Protein AF-A0A933RUH5-F1 (afdb_monomer_lite)

Foldseek 3Di:
DDDDDDDDDDDDDDDDDDDDDPDDDPPVPPPVQDWDQDPPRQTAGEDPEEAEFEEELPDPAQPFLRRDPVRHGNAPQSSQCCQQRRYACLQHAYEYEYEFADPVAAGEHEADEEQAFRHHPVGGHEYEYEYDAQQDARAEQEDAQEESYEWNPPDDHTYEYEYGHEEYEYQNAEHHEYEAAPHEYEYESHEDAEEHQYEPYEFEHNYEYEYAAEYEYAAEYNYENYEWEHQYEYEYALGYEYEYDHDDDHAHAEHYEFENLYEYAAQNYHYHPLVPHEHEQYEWEHQGEYENVDDQPPGRYDDGYDYDNNYDYD

Organism: Rhodopseudomonas palustris (NCBI:txid1076)

Structure (mmCIF, N/CA/C/O backbone):
data_AF-A0A933RUH5-F1
#
_entry.id   AF-A0A933RUH5-F1
#
loop_
_atom_site.group_PDB
_atom_site.id
_atom_site.type_symbol
_atom_site.label_atom_id
_atom_site.label_alt_id
_atom_site.label_comp_id
_atom_site.label_asym_id
_atom_site.label_entity_id
_atom_site.label_seq_id
_atom_site.pdbx_PDB_ins_code
_atom_site.Cartn_x
_atom_site.Cartn_y
_atom_site.Cartn_z
_atom_site.occupancy
_atom_site.B_iso_or_equiv
_atom_site.auth_seq_id
_atom_site.auth_comp_id
_atom_site.auth_asym_id
_atom_site.auth_atom_id
_atom_site.pdbx_PDB_model_num
ATOM 1 N N . MET A 1 1 ? 41.888 -47.416 22.263 1.00 53.50 1 MET A N 1
ATOM 2 C CA . MET A 1 1 ? 42.889 -47.073 21.233 1.00 53.50 1 MET A CA 1
ATOM 3 C C . MET A 1 1 ? 42.813 -48.124 20.140 1.00 53.50 1 MET A C 1
ATOM 5 O O . MET A 1 1 ? 43.286 -49.230 20.346 1.00 53.50 1 MET A O 1
ATOM 9 N N . SER A 1 2 ? 42.145 -47.809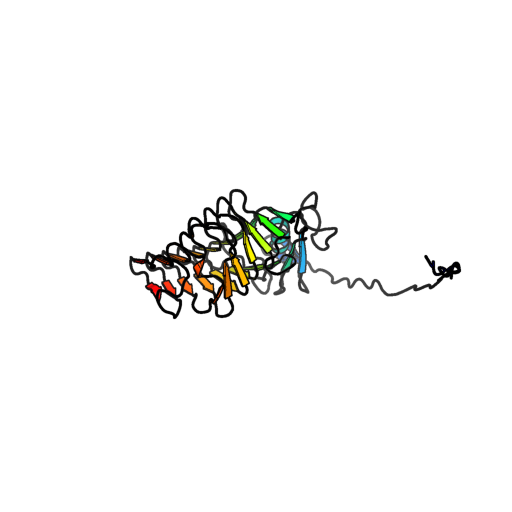 19.033 1.00 50.16 2 SER A N 1
ATOM 10 C CA . SER A 1 2 ? 42.163 -48.613 17.805 1.00 50.16 2 SER A CA 1
ATOM 11 C C . SER A 1 2 ? 41.746 -47.693 16.658 1.00 50.16 2 SER A C 1
ATOM 13 O O . SER A 1 2 ? 40.558 -47.469 16.427 1.00 50.16 2 SER A O 1
ATOM 15 N N . GLU A 1 3 ? 42.737 -47.071 16.025 1.00 43.91 3 GLU A N 1
ATOM 16 C CA . GLU A 1 3 ? 42.550 -46.243 14.835 1.00 43.91 3 GLU A CA 1
ATOM 17 C C . GLU A 1 3 ? 42.240 -47.143 13.635 1.00 43.91 3 GLU A C 1
ATOM 19 O O . GLU A 1 3 ? 42.980 -48.081 13.335 1.00 43.91 3 GLU A O 1
ATOM 24 N N . LEU A 1 4 ? 41.123 -46.868 12.963 1.00 55.56 4 LEU A N 1
ATOM 25 C CA . LEU A 1 4 ? 40.767 -47.486 11.690 1.00 55.56 4 LEU A CA 1
ATOM 26 C C . LEU A 1 4 ? 41.412 -46.694 10.535 1.00 55.56 4 LEU A C 1
ATOM 28 O O . LEU A 1 4 ? 41.408 -45.462 10.572 1.00 55.56 4 LEU A O 1
ATOM 32 N N . PRO A 1 5 ? 41.950 -47.364 9.500 1.00 62.91 5 PRO A N 1
ATOM 33 C CA . PRO A 1 5 ? 42.674 -46.704 8.420 1.00 62.91 5 PRO A CA 1
ATOM 34 C C . PRO A 1 5 ? 41.739 -46.058 7.384 1.00 62.91 5 PRO A C 1
ATOM 36 O O . PRO A 1 5 ? 40.822 -46.689 6.860 1.00 62.91 5 PRO A O 1
ATOM 39 N N . TYR A 1 6 ? 42.033 -44.800 7.044 1.00 50.47 6 TYR A N 1
ATOM 40 C CA . TYR A 1 6 ? 41.425 -44.057 5.936 1.00 50.47 6 TYR A CA 1
ATOM 41 C C . TYR A 1 6 ? 41.836 -44.639 4.565 1.00 50.47 6 TYR A C 1
ATOM 43 O O . TYR A 1 6 ? 43.034 -44.812 4.312 1.00 50.47 6 TYR A O 1
ATOM 51 N N . PRO A 1 7 ? 40.895 -44.869 3.630 1.00 61.06 7 PRO A N 1
ATOM 52 C CA . PRO A 1 7 ? 41.225 -45.221 2.254 1.00 61.06 7 PRO A CA 1
ATOM 53 C C . PRO A 1 7 ? 41.682 -43.989 1.453 1.00 61.06 7 PRO A C 1
ATOM 55 O O . PRO A 1 7 ? 41.027 -42.947 1.423 1.00 61.06 7 PRO A O 1
ATOM 58 N N . ARG A 1 8 ? 42.831 -44.124 0.777 1.00 54.38 8 ARG A N 1
ATOM 59 C CA . ARG A 1 8 ? 43.394 -43.125 -0.143 1.00 54.38 8 ARG A CA 1
ATOM 60 C C . ARG A 1 8 ? 42.573 -43.091 -1.434 1.00 54.38 8 ARG A C 1
ATOM 62 O O . ARG A 1 8 ? 42.562 -44.067 -2.181 1.00 54.38 8 ARG A O 1
ATOM 69 N N . HIS A 1 9 ? 41.932 -41.962 -1.721 1.00 54.38 9 HIS A N 1
ATOM 70 C CA . HIS A 1 9 ? 41.301 -41.715 -3.015 1.00 54.38 9 HIS A CA 1
ATOM 71 C C . HIS A 1 9 ? 42.351 -41.383 -4.086 1.00 54.38 9 HIS A C 1
ATOM 73 O O . HIS A 1 9 ? 43.226 -40.541 -3.889 1.00 54.38 9 HIS A O 1
ATOM 79 N N . ALA A 1 10 ? 42.251 -42.074 -5.221 1.00 59.22 10 ALA A N 1
ATOM 80 C CA . ALA A 1 10 ? 43.069 -41.879 -6.412 1.00 59.22 10 ALA A CA 1
ATOM 81 C C . ALA A 1 10 ? 42.719 -40.565 -7.152 1.00 59.22 10 ALA A C 1
ATOM 83 O O . ALA A 1 10 ? 41.569 -40.120 -7.099 1.00 59.22 10 ALA A O 1
ATOM 84 N N . PRO A 1 11 ? 43.672 -39.953 -7.881 1.00 55.41 11 PRO A N 1
ATOM 85 C CA . PRO A 1 11 ? 43.432 -38.731 -8.642 1.00 55.41 11 PRO A CA 1
ATOM 86 C C . PRO A 1 11 ? 42.591 -39.012 -9.895 1.00 55.41 11 PRO A C 1
ATOM 88 O O . PRO A 1 11 ? 42.977 -39.793 -10.765 1.00 55.41 11 PRO A O 1
ATOM 91 N N . LEU A 1 12 ? 41.437 -38.346 -10.002 1.00 53.31 12 LEU A N 1
ATOM 92 C CA . LEU A 1 12 ? 40.582 -38.403 -11.186 1.00 53.31 12 LEU A CA 1
ATOM 93 C C . LEU A 1 12 ? 41.272 -37.718 -12.373 1.00 53.31 12 LEU A C 1
ATOM 95 O O . LEU A 1 12 ? 41.605 -36.532 -12.351 1.00 53.31 12 LEU A O 1
ATOM 99 N N . SER A 1 13 ? 41.478 -38.505 -13.426 1.00 55.84 13 SER A N 1
ATOM 100 C CA . SER A 1 13 ? 42.043 -38.105 -14.709 1.00 55.84 13 SER A CA 1
ATOM 101 C C . SER A 1 13 ? 41.196 -37.031 -15.397 1.00 55.84 13 SER A C 1
ATOM 103 O O . SER A 1 13 ? 39.982 -37.191 -15.551 1.00 55.84 13 SER A O 1
ATOM 105 N N . ARG A 1 14 ? 41.855 -35.979 -15.893 1.00 49.59 14 ARG A N 1
ATOM 106 C CA . ARG A 1 14 ? 41.278 -34.938 -16.756 1.00 49.59 14 ARG A CA 1
ATOM 107 C C . ARG A 1 14 ? 40.656 -35.556 -18.014 1.00 49.59 14 ARG A C 1
ATOM 109 O O . ARG A 1 14 ? 41.366 -35.870 -18.967 1.00 49.59 14 ARG A O 1
ATOM 116 N N . ARG A 1 15 ? 39.325 -35.676 -18.053 1.00 49.03 15 ARG A N 1
ATOM 117 C CA . ARG A 1 15 ? 38.580 -35.876 -19.303 1.00 49.03 15 ARG A CA 1
ATOM 118 C C . ARG A 1 15 ? 38.276 -34.522 -19.931 1.00 49.03 15 ARG A C 1
ATOM 120 O O . ARG A 1 15 ? 37.500 -33.724 -19.419 1.00 49.03 15 ARG A O 1
ATOM 127 N N . ARG A 1 16 ? 38.935 -34.301 -21.062 1.00 48.75 16 ARG A N 1
ATOM 128 C CA . ARG A 1 16 ? 38.727 -33.227 -22.028 1.00 48.75 16 ARG A CA 1
ATOM 129 C C . ARG A 1 16 ? 37.310 -33.362 -22.603 1.00 48.75 16 ARG A C 1
ATOM 131 O O . ARG A 1 16 ? 37.080 -34.229 -23.440 1.00 48.75 16 ARG A O 1
ATOM 138 N N . LEU A 1 17 ? 36.366 -32.547 -22.133 1.00 42.19 17 LEU A N 1
ATOM 139 C CA . LEU A 1 17 ? 35.045 -32.419 -22.750 1.00 42.19 17 LEU A CA 1
ATOM 140 C C . LEU A 1 17 ? 35.135 -31.326 -23.822 1.00 42.19 17 LEU A C 1
ATOM 142 O O . LEU A 1 17 ? 35.029 -30.138 -23.539 1.00 42.19 17 LEU A O 1
ATOM 146 N N . LEU A 1 18 ? 35.419 -31.746 -25.053 1.00 45.94 18 LEU A N 1
ATOM 147 C CA . LEU A 1 18 ? 35.210 -30.940 -26.247 1.00 45.94 18 LEU A CA 1
ATOM 148 C C . LEU A 1 18 ? 33.806 -31.296 -26.749 1.00 45.94 18 LEU A C 1
ATOM 150 O O . LEU A 1 18 ? 33.625 -32.351 -27.348 1.00 45.94 18 LEU A O 1
ATOM 154 N N . HIS A 1 19 ? 32.813 -30.460 -26.455 1.00 43.88 19 HIS A N 1
ATOM 155 C CA . HIS A 1 19 ? 31.522 -30.513 -27.137 1.00 43.88 19 HIS A CA 1
ATOM 156 C C . HIS A 1 19 ? 31.277 -29.152 -27.778 1.00 43.88 19 HIS A C 1
ATOM 158 O O . HIS A 1 19 ? 31.000 -28.161 -27.105 1.00 43.88 19 HIS A O 1
ATOM 164 N N . MET A 1 20 ? 31.444 -29.127 -29.099 1.00 46.00 20 MET A N 1
ATOM 165 C CA . MET A 1 20 ? 30.862 -28.110 -29.954 1.00 46.00 20 MET A CA 1
ATOM 166 C C . MET A 1 20 ? 29.339 -28.214 -29.850 1.00 46.00 20 MET A C 1
ATOM 168 O O . MET A 1 20 ? 28.769 -29.252 -30.176 1.00 46.00 20 MET A O 1
ATOM 172 N N . ALA A 1 21 ? 28.695 -27.129 -29.437 1.00 39.88 21 ALA A N 1
ATOM 173 C CA . ALA A 1 21 ? 27.311 -26.837 -29.778 1.00 39.88 21 ALA A CA 1
ATOM 174 C C . ALA A 1 21 ? 27.300 -25.454 -30.436 1.00 39.88 21 ALA A C 1
ATOM 176 O O . ALA A 1 21 ? 27.081 -24.421 -29.810 1.00 39.88 21 ALA A O 1
ATOM 177 N N . THR A 1 22 ? 27.646 -25.445 -31.717 1.00 48.75 22 THR A N 1
ATOM 178 C CA . THR A 1 22 ? 27.352 -24.353 -32.639 1.00 48.75 22 THR A CA 1
ATOM 179 C C . THR A 1 22 ? 25.869 -24.399 -32.989 1.00 48.75 22 THR A C 1
ATOM 181 O O . THR A 1 22 ? 25.396 -25.421 -33.479 1.00 48.75 22 THR A O 1
ATOM 184 N N . GLY A 1 23 ? 25.172 -23.278 -32.812 1.00 49.25 23 GLY A N 1
ATOM 185 C CA . GLY A 1 23 ? 23.932 -22.995 -33.533 1.00 49.25 23 GLY A CA 1
ATOM 186 C C . GLY A 1 23 ? 22.648 -23.420 -32.827 1.00 49.25 23 GLY A C 1
ATOM 187 O O . GLY A 1 23 ? 22.012 -24.391 -33.216 1.00 49.25 23 GLY A O 1
ATOM 188 N N . ALA A 1 24 ? 22.208 -22.609 -31.867 1.00 40.44 24 ALA A N 1
ATOM 189 C CA . ALA A 1 24 ? 20.790 -22.473 -31.553 1.00 40.44 24 ALA A CA 1
ATOM 190 C C . ALA A 1 24 ? 20.456 -20.978 -31.502 1.00 40.44 24 ALA A C 1
ATOM 192 O O . ALA A 1 24 ? 20.692 -20.293 -30.513 1.00 40.44 24 ALA A O 1
ATOM 193 N N . SER A 1 25 ? 20.011 -20.490 -32.659 1.00 44.81 25 SER A N 1
ATOM 194 C CA . SER A 1 25 ? 19.173 -19.320 -32.912 1.00 44.81 25 SER A CA 1
ATOM 195 C C . SER A 1 25 ? 19.033 -18.290 -31.788 1.00 44.81 25 SER A C 1
ATOM 197 O O . SER A 1 25 ? 18.056 -18.294 -31.043 1.00 44.81 25 SER A O 1
ATOM 199 N N . ALA A 1 26 ? 19.890 -17.268 -31.825 1.00 43.59 26 ALA A N 1
ATOM 200 C CA . ALA A 1 26 ? 19.465 -15.907 -31.512 1.00 43.59 26 ALA A CA 1
ATOM 201 C C . ALA A 1 26 ? 18.544 -15.407 -32.644 1.00 43.59 26 ALA A C 1
ATOM 203 O O . ALA A 1 26 ? 18.864 -14.472 -33.372 1.00 43.59 26 ALA A O 1
ATOM 204 N N . ALA A 1 27 ? 17.395 -16.062 -32.820 1.00 41.50 27 ALA A N 1
ATOM 205 C CA . ALA A 1 27 ? 16.249 -15.430 -33.448 1.00 41.50 27 ALA A CA 1
ATOM 206 C C . ALA A 1 27 ? 15.679 -14.495 -32.383 1.00 41.50 27 ALA A C 1
ATOM 208 O O . ALA A 1 27 ? 14.711 -14.810 -31.694 1.00 41.50 27 ALA A O 1
ATOM 209 N N . LEU A 1 28 ? 16.365 -13.365 -32.196 1.00 41.66 28 LEU A N 1
ATOM 210 C CA . LEU A 1 28 ? 15.771 -12.196 -31.589 1.00 41.66 28 LEU A CA 1
ATOM 211 C C . LEU A 1 28 ? 14.602 -11.859 -32.516 1.00 41.66 28 LEU A C 1
ATOM 213 O O . LEU A 1 28 ? 14.797 -11.323 -33.606 1.00 41.66 28 LEU A O 1
ATOM 217 N N . LEU A 1 29 ? 13.412 -12.317 -32.128 1.00 44.16 29 LEU A N 1
ATOM 218 C CA . LEU A 1 29 ? 12.141 -11.815 -32.611 1.00 44.16 29 LEU A CA 1
ATOM 219 C C . LEU A 1 29 ? 12.239 -10.299 -32.500 1.00 44.16 29 LEU A C 1
ATOM 221 O O . LEU A 1 29 ? 12.049 -9.726 -31.431 1.00 44.16 29 LEU A O 1
ATOM 225 N N . GLY A 1 30 ? 12.608 -9.663 -33.607 1.00 41.47 30 GLY A N 1
ATOM 226 C CA . GLY A 1 30 ? 12.347 -8.262 -33.823 1.00 41.47 30 GLY A CA 1
ATOM 227 C C . GLY A 1 30 ? 10.839 -8.132 -33.886 1.00 41.47 30 GLY A C 1
ATOM 228 O O . GLY A 1 30 ? 10.275 -8.085 -34.978 1.00 41.47 30 GLY A O 1
ATOM 229 N N . SER A 1 31 ? 10.179 -8.104 -32.724 1.00 47.84 31 SER A N 1
ATOM 230 C CA . SER A 1 31 ? 8.942 -7.358 -32.652 1.00 47.84 31 SER A CA 1
ATOM 231 C C . SER A 1 31 ? 9.361 -5.940 -33.010 1.00 47.84 31 SER A C 1
ATOM 233 O O . SER A 1 31 ? 10.183 -5.297 -32.351 1.00 47.84 31 SER A O 1
ATOM 235 N N . GLN A 1 32 ? 8.943 -5.507 -34.195 1.00 44.84 32 GLN A N 1
ATOM 236 C CA . GLN A 1 32 ? 9.029 -4.108 -34.538 1.00 44.84 32 GLN A CA 1
ATOM 237 C C . GLN A 1 32 ? 8.137 -3.410 -33.527 1.00 44.84 32 GLN A C 1
ATOM 239 O O . GLN A 1 32 ? 6.918 -3.392 -33.676 1.00 44.84 32 GLN A O 1
ATOM 244 N N . LEU A 1 33 ? 8.763 -2.910 -32.464 1.00 57.09 33 LEU A N 1
ATOM 245 C CA . LEU A 1 33 ? 8.154 -2.021 -31.498 1.00 57.09 33 LEU A CA 1
ATOM 246 C C . LEU A 1 33 ? 7.674 -0.812 -32.291 1.00 57.09 33 LEU A C 1
ATOM 248 O O . LEU A 1 33 ? 8.429 0.110 -32.612 1.00 57.09 33 LEU A O 1
ATOM 252 N N . SER A 1 34 ? 6.420 -0.887 -32.714 1.00 67.88 34 SER A N 1
ATOM 253 C CA . SER A 1 34 ? 5.775 0.167 -33.462 1.00 67.88 34 SER A CA 1
ATOM 254 C C . SER A 1 34 ? 5.527 1.307 -32.487 1.00 67.88 34 SER A C 1
ATOM 256 O O . SER A 1 34 ? 5.163 1.124 -31.322 1.00 67.88 34 SER A O 1
ATOM 258 N N . ARG A 1 35 ? 5.843 2.514 -32.941 1.00 72.19 35 ARG A N 1
ATOM 259 C CA . ARG A 1 35 ? 5.651 3.727 -32.159 1.00 72.19 35 ARG A CA 1
ATOM 260 C C . ARG A 1 35 ? 4.252 4.244 -32.438 1.00 72.19 35 ARG A C 1
ATOM 262 O O . ARG A 1 35 ? 3.902 4.467 -33.594 1.00 72.19 35 ARG A O 1
ATOM 269 N N . SER A 1 36 ? 3.474 4.450 -31.385 1.00 69.94 36 SER A N 1
ATOM 270 C CA . SER A 1 36 ? 2.193 5.146 -31.470 1.00 69.94 36 SER A CA 1
ATOM 271 C C . SER A 1 36 ? 2.421 6.621 -31.164 1.00 69.94 36 SER A C 1
ATOM 273 O O . SER A 1 36 ? 3.036 6.969 -30.150 1.00 69.94 36 SER A O 1
ATOM 275 N N . ALA A 1 37 ? 1.966 7.492 -32.064 1.00 64.56 37 ALA A N 1
ATOM 276 C CA . ALA A 1 37 ? 1.923 8.924 -31.813 1.00 64.56 37 ALA A CA 1
ATOM 277 C C . ALA A 1 37 ? 0.658 9.233 -31.005 1.00 64.56 37 ALA A C 1
ATOM 279 O O . ALA A 1 37 ? -0.455 9.055 -31.499 1.00 64.56 37 ALA A O 1
ATOM 280 N N . LEU A 1 38 ? 0.819 9.688 -29.763 1.00 61.12 38 LEU A N 1
ATOM 281 C CA . LEU A 1 38 ? -0.309 10.148 -28.956 1.00 61.12 38 LEU A CA 1
ATOM 282 C C . LEU A 1 38 ? -0.664 11.603 -29.280 1.00 61.12 38 LEU A C 1
ATOM 284 O O . LEU A 1 38 ? 0.178 12.384 -29.739 1.00 61.12 38 LEU A O 1
ATOM 288 N N . ALA A 1 39 ? -1.912 11.981 -28.987 1.00 53.31 39 ALA A N 1
ATOM 289 C CA . ALA A 1 39 ? -2.348 13.373 -28.980 1.00 53.31 39 ALA A CA 1
ATOM 290 C C . ALA A 1 39 ? -1.444 14.171 -28.019 1.00 53.31 39 ALA A C 1
ATOM 292 O O . ALA A 1 39 ? -1.500 13.984 -26.807 1.00 53.31 39 ALA A O 1
ATOM 293 N N . GLY A 1 40 ? -0.546 14.990 -28.575 1.00 61.12 40 GLY A N 1
ATOM 294 C CA . GLY A 1 40 ? 0.519 15.679 -27.834 1.00 61.12 40 GLY A CA 1
ATOM 295 C C . GLY A 1 40 ? 1.940 15.440 -28.365 1.00 61.12 40 GLY A C 1
ATOM 296 O O . GLY A 1 40 ? 2.879 16.039 -27.853 1.00 61.12 40 GLY A O 1
ATOM 297 N N . GLY A 1 41 ? 2.125 14.594 -29.385 1.00 62.03 41 GLY A N 1
ATOM 298 C CA . GLY A 1 41 ? 3.406 14.438 -30.094 1.00 62.03 41 GLY A CA 1
ATOM 299 C C . GLY A 1 41 ? 4.450 13.562 -29.390 1.00 62.03 41 GLY A C 1
ATOM 300 O O . GLY A 1 41 ? 5.493 13.270 -29.972 1.00 62.03 41 GLY A O 1
ATOM 301 N N . ALA A 1 42 ? 4.174 13.086 -28.172 1.00 74.81 42 ALA A N 1
ATOM 302 C CA . ALA A 1 42 ? 5.003 12.082 -27.515 1.00 74.81 42 ALA A CA 1
ATOM 303 C C . ALA A 1 42 ? 4.803 10.710 -28.183 1.00 74.81 42 ALA A C 1
ATOM 305 O O . ALA A 1 42 ? 3.689 10.189 -28.259 1.00 74.81 42 ALA A O 1
ATOM 306 N N . SER A 1 43 ? 5.899 10.126 -28.666 1.00 86.12 43 SER A N 1
ATOM 307 C CA . SER A 1 43 ? 5.930 8.765 -29.200 1.00 86.12 43 SER A CA 1
ATOM 308 C C . SER A 1 43 ? 6.072 7.771 -28.051 1.00 86.12 43 SER A C 1
ATOM 310 O O . SER A 1 43 ? 7.105 7.778 -27.381 1.00 86.12 43 SER A O 1
ATOM 312 N N . ARG A 1 44 ? 5.099 6.872 -27.877 1.00 91.38 44 ARG A N 1
ATOM 313 C CA . ARG A 1 44 ? 5.203 5.742 -26.939 1.00 91.38 44 ARG A CA 1
ATOM 314 C C . ARG A 1 44 ? 5.441 4.429 -27.667 1.00 91.38 44 ARG A C 1
ATOM 316 O O . ARG A 1 44 ? 5.043 4.259 -28.820 1.00 91.38 44 ARG A O 1
ATOM 323 N N . MET A 1 45 ? 6.106 3.512 -26.982 1.00 92.56 45 MET A N 1
ATOM 324 C CA . MET A 1 45 ? 6.312 2.147 -27.437 1.00 92.56 45 MET A CA 1
ATOM 325 C C . MET A 1 45 ? 5.029 1.343 -27.225 1.00 92.56 45 MET A C 1
ATOM 327 O O . MET A 1 45 ? 4.535 1.275 -26.100 1.00 92.56 45 MET A O 1
ATOM 331 N N . LEU A 1 46 ? 4.480 0.760 -28.291 1.00 93.19 46 LEU A N 1
ATOM 332 C CA . LEU A 1 46 ? 3.321 -0.121 -28.179 1.00 93.19 46 LEU A CA 1
ATOM 333 C C . LEU A 1 46 ? 3.734 -1.432 -27.508 1.00 93.19 46 LEU A C 1
ATOM 335 O O . LEU A 1 46 ? 4.658 -2.096 -27.980 1.00 93.19 46 LEU A O 1
ATOM 339 N N . LEU A 1 47 ? 3.055 -1.799 -26.420 1.00 93.00 47 LEU A N 1
ATOM 340 C CA . LEU A 1 47 ? 3.214 -3.126 -25.835 1.00 93.00 47 LEU A CA 1
ATOM 341 C C . LEU A 1 47 ? 2.454 -4.168 -26.656 1.00 93.00 47 LEU A C 1
ATOM 343 O O . LEU A 1 47 ? 1.279 -3.996 -26.968 1.00 93.00 47 LEU A O 1
ATOM 347 N N . ASP A 1 48 ? 3.132 -5.271 -26.953 1.00 92.38 48 ASP A N 1
ATOM 348 C CA . ASP A 1 48 ? 2.564 -6.485 -27.551 1.00 92.38 48 ASP A CA 1
ATOM 349 C C . ASP A 1 48 ? 2.414 -7.627 -26.525 1.00 92.38 48 ASP A C 1
ATOM 351 O O . ASP A 1 48 ? 1.906 -8.706 -26.837 1.00 92.38 48 ASP A O 1
ATOM 355 N N . SER A 1 49 ? 2.880 -7.394 -25.296 1.00 94.06 49 SER A N 1
ATOM 356 C CA . SER A 1 49 ? 2.973 -8.372 -24.218 1.00 94.06 49 SER A CA 1
ATOM 357 C C . SER A 1 49 ? 3.108 -7.683 -22.849 1.00 94.06 49 SER A C 1
ATOM 359 O O . SER A 1 49 ? 3.246 -6.461 -22.748 1.00 94.06 49 SER A O 1
ATOM 361 N N . ARG A 1 50 ? 3.031 -8.463 -21.758 1.00 95.25 50 ARG A N 1
ATOM 362 C CA . ARG A 1 50 ? 3.223 -7.944 -20.391 1.00 95.25 50 ARG A CA 1
ATOM 363 C C . ARG A 1 50 ? 4.649 -7.425 -20.218 1.00 95.25 50 ARG A C 1
ATOM 365 O O . ARG A 1 50 ? 5.604 -8.139 -20.511 1.00 95.25 50 ARG A O 1
ATOM 372 N N . LEU A 1 51 ? 4.783 -6.231 -19.651 1.00 97.12 51 LEU A N 1
ATOM 373 C CA . LEU A 1 51 ? 6.076 -5.608 -19.383 1.00 97.12 51 LEU A CA 1
ATOM 374 C C . LEU A 1 51 ? 6.509 -5.884 -17.942 1.00 97.12 51 LEU A C 1
ATOM 376 O O . LEU A 1 51 ? 5.735 -5.678 -17.009 1.00 97.12 51 LEU A O 1
ATOM 380 N N . THR A 1 52 ? 7.761 -6.294 -17.750 1.00 98.38 52 THR A N 1
ATOM 381 C CA . THR A 1 52 ? 8.403 -6.283 -16.430 1.00 98.38 52 THR A CA 1
ATOM 382 C C . THR A 1 52 ? 9.487 -5.217 -16.414 1.00 98.38 52 THR A C 1
ATOM 384 O O . THR A 1 52 ? 10.370 -5.225 -17.266 1.00 98.38 52 THR A O 1
ATOM 387 N N . LEU A 1 53 ? 9.410 -4.314 -15.441 1.00 98.62 53 LEU A N 1
ATOM 388 C CA . LEU A 1 53 ? 10.441 -3.341 -15.123 1.00 98.62 53 LEU A CA 1
ATOM 389 C C . LEU A 1 53 ? 11.119 -3.746 -13.816 1.00 98.62 53 LEU A C 1
ATOM 391 O O . LEU A 1 53 ? 10.454 -4.110 -12.848 1.00 98.62 53 LEU A O 1
ATOM 395 N N . PHE A 1 54 ? 12.438 -3.667 -13.781 1.00 98.75 54 PHE A N 1
ATOM 396 C CA . PHE A 1 54 ? 13.259 -3.993 -12.625 1.00 98.75 54 PHE A CA 1
ATOM 397 C C . PHE A 1 54 ? 13.728 -2.714 -11.940 1.00 98.75 54 PHE A C 1
ATOM 399 O O . PHE A 1 54 ? 14.128 -1.752 -12.604 1.00 98.75 54 PHE A O 1
ATOM 406 N N . VAL A 1 55 ? 13.684 -2.713 -10.610 1.00 98.81 55 VAL A N 1
ATOM 407 C CA . VAL A 1 55 ? 14.172 -1.616 -9.773 1.00 98.81 55 VAL A CA 1
ATOM 408 C C . VAL A 1 55 ? 15.140 -2.173 -8.748 1.00 98.81 55 VAL A C 1
ATOM 410 O O . VAL A 1 55 ? 14.809 -3.121 -8.044 1.00 98.81 55 VAL A O 1
ATOM 413 N N . ASP A 1 56 ? 16.314 -1.570 -8.650 1.00 98.56 56 ASP A N 1
ATOM 414 C CA . ASP A 1 56 ? 17.315 -1.892 -7.649 1.00 98.56 56 ASP A CA 1
ATOM 415 C C . ASP A 1 56 ? 17.900 -0.600 -7.079 1.00 98.56 56 ASP A C 1
ATOM 417 O O . ASP A 1 56 ? 18.616 0.132 -7.762 1.00 98.56 56 ASP A O 1
ATOM 421 N N . ALA A 1 57 ? 17.637 -0.337 -5.798 1.00 98.31 57 ALA A N 1
ATOM 422 C CA . ALA A 1 57 ? 18.129 0.861 -5.121 1.00 98.31 57 ALA A CA 1
ATOM 423 C C . ALA A 1 57 ? 19.671 0.933 -5.019 1.00 98.31 57 ALA A C 1
ATOM 425 O O . ALA A 1 57 ? 20.197 1.961 -4.601 1.00 98.31 57 ALA A O 1
ATOM 426 N N . SER A 1 58 ? 20.414 -0.126 -5.380 1.00 97.88 58 SER A N 1
ATOM 427 C CA . SER A 1 58 ? 21.884 -0.067 -5.525 1.00 97.88 58 SER A CA 1
ATOM 428 C C . SER A 1 58 ? 22.359 0.594 -6.817 1.00 97.88 58 SER A C 1
ATOM 430 O O . SER A 1 58 ? 23.546 0.903 -6.923 1.00 97.88 58 SER A O 1
ATOM 432 N N . MET A 1 59 ? 21.485 0.755 -7.814 1.00 98.19 59 MET A N 1
ATOM 433 C CA . MET A 1 59 ? 21.868 1.361 -9.087 1.00 98.19 59 MET A CA 1
ATOM 434 C C . MET A 1 59 ? 22.330 2.806 -8.857 1.00 98.19 59 MET A C 1
ATOM 436 O O . MET A 1 59 ? 21.770 3.498 -8.005 1.00 98.19 59 MET A O 1
ATOM 440 N N . PRO A 1 60 ? 23.345 3.293 -9.592 1.00 97.88 60 PRO A N 1
ATOM 441 C CA . PRO A 1 60 ? 23.872 4.640 -9.383 1.00 97.88 60 PRO A CA 1
ATOM 442 C C . PRO A 1 60 ? 22.822 5.727 -9.677 1.00 97.88 60 PRO A C 1
ATOM 444 O O . PRO A 1 60 ? 22.730 6.715 -8.943 1.00 97.88 60 PRO A O 1
ATOM 447 N N . ASP A 1 61 ? 21.992 5.523 -10.705 1.00 98.00 61 ASP A N 1
ATOM 448 C CA . ASP A 1 61 ? 20.977 6.467 -11.176 1.00 98.00 61 ASP A CA 1
ATOM 449 C C . ASP A 1 61 ? 19.807 5.769 -11.912 1.00 98.00 61 ASP A C 1
ATOM 451 O O . ASP A 1 61 ? 19.722 4.543 -11.974 1.00 98.00 61 ASP A O 1
ATOM 455 N N . ASP A 1 62 ? 18.881 6.567 -12.454 1.00 98.44 62 ASP A N 1
ATOM 456 C CA . ASP A 1 62 ? 17.674 6.119 -13.165 1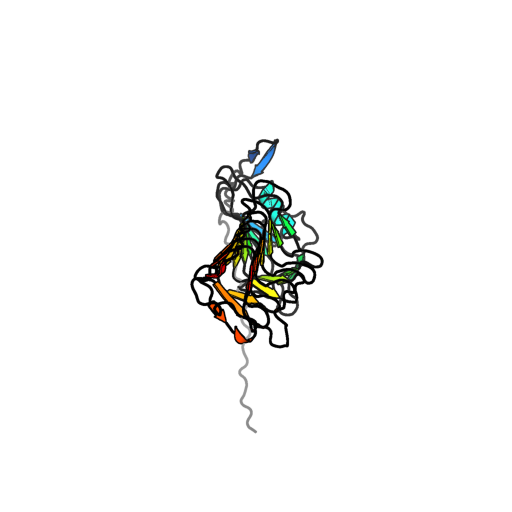.00 98.44 62 ASP A CA 1
ATOM 457 C C . ASP A 1 62 ? 17.802 6.108 -14.704 1.00 98.44 62 ASP A C 1
ATOM 459 O O . ASP A 1 62 ? 16.788 6.028 -15.413 1.00 98.44 62 ASP A O 1
ATOM 463 N N . SER A 1 63 ? 19.017 6.221 -15.250 1.00 97.94 63 SER A N 1
ATOM 464 C CA . SER A 1 63 ? 19.240 6.387 -16.696 1.00 97.94 63 SER A CA 1
ATOM 465 C C . SER A 1 63 ? 19.038 5.103 -17.513 1.00 97.94 63 SER A C 1
ATOM 467 O O . SER A 1 63 ? 18.642 5.184 -18.676 1.00 97.94 63 SER A O 1
ATOM 469 N N . ALA A 1 64 ? 19.242 3.928 -16.910 1.00 97.12 64 ALA A N 1
ATOM 470 C CA . ALA A 1 64 ? 19.110 2.624 -17.567 1.00 97.12 64 ALA A CA 1
ATOM 471 C C . ALA A 1 64 ? 17.654 2.291 -17.953 1.00 97.12 64 ALA A C 1
ATOM 473 O O . ALA A 1 64 ? 16.725 2.908 -17.451 1.00 97.12 64 ALA A O 1
ATOM 474 N N . ASP A 1 65 ? 17.402 1.340 -18.852 1.00 97.31 65 ASP A N 1
ATOM 475 C CA . ASP A 1 65 ? 16.055 1.102 -19.410 1.00 97.31 65 ASP A CA 1
ATOM 476 C C . ASP A 1 65 ? 15.064 0.370 -18.482 1.00 97.31 65 ASP A C 1
ATOM 478 O O . ASP A 1 65 ? 13.863 0.380 -18.739 1.00 97.31 65 ASP A O 1
ATOM 482 N N . GLY A 1 66 ? 15.526 -0.226 -17.387 1.00 97.88 66 GLY A N 1
ATOM 483 C CA . GLY A 1 66 ? 14.716 -0.996 -16.450 1.00 97.88 66 GLY A CA 1
ATOM 484 C C . GLY A 1 66 ? 14.295 -2.381 -16.945 1.00 97.88 66 GLY A C 1
ATOM 485 O O . GLY A 1 66 ? 13.487 -3.009 -16.273 1.00 97.88 66 GLY A O 1
ATOM 486 N N . LEU A 1 67 ? 14.781 -2.876 -18.087 1.00 97.56 67 LEU A N 1
ATOM 487 C CA . LEU A 1 67 ? 14.285 -4.120 -18.703 1.00 97.56 67 LEU A CA 1
ATOM 488 C C . LEU A 1 67 ? 14.947 -5.397 -18.171 1.00 97.56 67 LEU A C 1
ATOM 490 O O . LEU A 1 67 ? 14.446 -6.499 -18.393 1.00 97.56 67 LEU A O 1
ATOM 494 N N . THR A 1 68 ? 16.059 -5.269 -17.450 1.00 98.12 68 THR A N 1
ATOM 495 C CA . THR A 1 68 ? 16.763 -6.376 -16.788 1.00 98.12 68 THR A CA 1
ATOM 496 C C . THR A 1 68 ? 17.286 -5.924 -15.428 1.00 98.12 68 THR A C 1
ATOM 498 O O . THR A 1 68 ? 17.359 -4.728 -15.164 1.00 98.12 68 THR A O 1
ATOM 501 N N . TRP A 1 69 ? 17.735 -6.851 -14.576 1.00 98.00 69 TRP A N 1
ATOM 502 C CA . TRP A 1 69 ? 18.428 -6.479 -13.336 1.00 98.00 69 TRP A CA 1
ATOM 503 C C . TRP A 1 69 ? 19.715 -5.672 -13.572 1.00 98.00 69 TRP A C 1
ATOM 505 O O . TRP A 1 69 ? 20.005 -4.767 -12.802 1.00 98.00 69 TRP A O 1
ATOM 515 N N . MET A 1 70 ? 20.467 -5.950 -14.646 1.00 98.00 70 MET A N 1
ATOM 516 C CA . MET A 1 70 ? 21.696 -5.204 -14.975 1.00 98.00 70 MET A CA 1
ATOM 517 C C . MET A 1 70 ? 21.410 -3.774 -15.443 1.00 98.00 70 MET A C 1
ATOM 519 O O . MET A 1 70 ? 22.276 -2.908 -15.361 1.00 98.00 70 MET A O 1
ATOM 523 N N . THR A 1 71 ? 20.205 -3.540 -15.958 1.00 98.12 71 THR A N 1
ATOM 524 C CA . THR A 1 71 ? 19.740 -2.242 -16.446 1.00 98.12 71 THR A CA 1
ATOM 525 C C . THR A 1 71 ? 18.596 -1.700 -15.595 1.00 98.12 71 THR A C 1
ATOM 527 O O . THR A 1 71 ? 17.817 -0.885 -16.077 1.00 98.12 71 THR A O 1
ATOM 530 N N . ALA A 1 72 ? 18.472 -2.146 -14.341 1.00 98.56 72 ALA A N 1
ATOM 531 C CA . ALA A 1 72 ? 17.382 -1.755 -13.459 1.00 98.56 72 ALA A CA 1
ATOM 532 C C . ALA A 1 72 ? 17.332 -0.231 -13.255 1.00 98.56 72 ALA A C 1
ATOM 534 O O . ALA A 1 72 ? 18.349 0.462 -13.294 1.00 98.56 72 ALA A O 1
ATOM 535 N N . LYS A 1 73 ? 16.133 0.299 -13.002 1.00 98.69 73 LYS A N 1
ATOM 536 C CA . LYS A 1 73 ? 15.988 1.659 -12.468 1.00 98.69 73 LYS A CA 1
ATOM 537 C C . LYS A 1 73 ? 16.483 1.688 -11.023 1.00 98.69 73 LYS A C 1
ATOM 539 O O . LYS A 1 73 ? 16.382 0.683 -10.326 1.00 98.69 73 LYS A O 1
ATOM 544 N N . ARG A 1 74 ? 16.951 2.834 -10.538 1.00 98.56 74 ARG A N 1
ATOM 545 C CA . ARG A 1 74 ? 17.276 3.009 -9.117 1.00 98.56 74 ARG A CA 1
ATOM 546 C C . ARG A 1 74 ? 16.014 3.205 -8.281 1.00 98.56 74 ARG A C 1
ATOM 548 O O . ARG A 1 74 ? 15.906 2.656 -7.188 1.00 98.56 74 ARG A O 1
ATOM 555 N N . THR A 1 75 ? 15.057 3.982 -8.786 1.00 98.62 75 THR A N 1
ATOM 556 C CA . THR A 1 75 ? 13.865 4.398 -8.039 1.00 98.62 75 THR A CA 1
ATOM 557 C C . THR A 1 75 ? 12.575 3.803 -8.600 1.00 98.62 75 THR A C 1
ATOM 559 O O . THR A 1 75 ? 12.386 3.647 -9.811 1.00 98.62 75 THR A O 1
ATOM 562 N N . VAL A 1 76 ? 11.628 3.523 -7.698 1.00 98.56 76 VAL A N 1
ATOM 563 C CA . VAL A 1 76 ? 10.284 3.039 -8.058 1.00 98.56 76 VAL A CA 1
ATOM 564 C C . VAL A 1 76 ? 9.543 4.087 -8.891 1.00 98.56 76 VAL A C 1
ATOM 566 O O . VAL A 1 76 ? 8.928 3.762 -9.909 1.00 98.56 76 VAL A O 1
ATOM 569 N N . GLY A 1 77 ? 9.671 5.365 -8.517 1.00 97.69 77 GLY A N 1
ATOM 570 C CA . GLY A 1 77 ? 9.085 6.483 -9.253 1.00 97.69 77 GLY A CA 1
ATOM 571 C C . GLY A 1 77 ? 9.597 6.595 -10.693 1.00 97.69 77 GLY A C 1
ATOM 572 O O . GLY A 1 77 ? 8.813 6.893 -11.597 1.00 97.69 77 GLY A O 1
ATOM 573 N N . ALA A 1 78 ? 10.879 6.320 -10.960 1.00 98.12 78 ALA A N 1
ATOM 574 C CA . ALA A 1 78 ? 11.398 6.308 -12.326 1.00 98.12 78 ALA A CA 1
ATOM 575 C C . ALA A 1 78 ? 10.866 5.140 -13.161 1.00 98.12 78 ALA A C 1
ATOM 577 O O . ALA A 1 78 ? 10.503 5.360 -14.318 1.00 98.12 78 ALA A O 1
ATOM 578 N N . ALA A 1 79 ? 10.759 3.936 -12.592 1.00 98.44 79 ALA A N 1
ATOM 579 C CA . ALA A 1 79 ? 10.138 2.803 -13.281 1.00 98.44 79 ALA A CA 1
ATOM 580 C C . ALA A 1 79 ? 8.655 3.067 -13.584 1.00 98.44 79 ALA A C 1
ATOM 582 O O . ALA A 1 79 ? 8.211 2.862 -14.713 1.00 98.44 79 ALA A O 1
ATOM 583 N N . TYR A 1 80 ? 7.907 3.619 -12.625 1.00 97.62 80 TYR A N 1
ATOM 584 C CA . TYR A 1 80 ? 6.510 3.998 -12.841 1.00 97.62 80 TYR A CA 1
ATOM 585 C C . TYR A 1 80 ? 6.368 5.071 -13.931 1.00 97.62 80 TYR A C 1
ATOM 587 O O . TYR A 1 80 ? 5.545 4.937 -14.835 1.00 97.62 80 TYR A O 1
ATOM 595 N N . ARG A 1 81 ? 7.196 6.126 -13.908 1.00 95.88 81 ARG A N 1
ATOM 596 C CA . ARG A 1 81 ? 7.189 7.159 -14.961 1.00 95.88 81 ARG A CA 1
ATOM 597 C C . ARG A 1 81 ? 7.551 6.592 -16.328 1.00 95.88 81 ARG A C 1
ATOM 599 O O . ARG A 1 81 ? 6.962 7.024 -17.315 1.00 95.88 81 ARG A O 1
ATOM 606 N N . LEU A 1 82 ? 8.491 5.649 -16.394 1.00 96.31 82 LEU A N 1
ATOM 607 C CA . LEU A 1 82 ? 8.826 4.960 -17.634 1.00 96.31 82 LEU A CA 1
ATOM 608 C C . LEU A 1 82 ? 7.619 4.171 -18.159 1.00 96.31 82 LEU A C 1
ATOM 610 O O . LEU A 1 82 ? 7.293 4.309 -19.333 1.00 96.31 82 LEU A O 1
ATOM 614 N N . ALA A 1 83 ? 6.918 3.421 -17.307 1.00 96.31 83 ALA A N 1
ATOM 615 C CA . ALA A 1 83 ? 5.684 2.732 -17.686 1.00 96.31 83 ALA A CA 1
ATOM 616 C C . ALA A 1 83 ? 4.615 3.713 -18.202 1.00 96.31 83 ALA A C 1
ATOM 618 O O . ALA A 1 83 ? 4.071 3.525 -19.285 1.00 96.31 83 ALA A O 1
ATOM 619 N N . ALA A 1 84 ? 4.366 4.796 -17.462 1.00 93.88 84 ALA A N 1
ATOM 620 C CA . ALA A 1 84 ? 3.304 5.748 -17.774 1.00 93.88 84 ALA A CA 1
ATOM 621 C C . ALA A 1 84 ? 3.579 6.605 -19.021 1.00 93.88 84 ALA A C 1
ATOM 623 O O . ALA A 1 84 ? 2.640 6.974 -19.722 1.00 93.88 84 ALA A O 1
ATOM 624 N N . ASN A 1 85 ? 4.844 6.953 -19.288 1.00 92.81 85 ASN A N 1
ATOM 625 C CA . ASN A 1 85 ? 5.217 7.878 -20.366 1.00 92.81 85 ASN A CA 1
ATOM 626 C C . ASN A 1 85 ? 5.914 7.219 -21.552 1.00 92.81 85 ASN A C 1
ATOM 628 O O . ASN A 1 85 ? 5.839 7.756 -22.653 1.00 92.81 85 ASN A O 1
ATOM 632 N N . GLY A 1 86 ? 6.612 6.106 -21.335 1.00 94.44 86 GLY A N 1
ATOM 633 C CA . GLY A 1 86 ? 7.385 5.412 -22.363 1.00 94.44 86 GLY A CA 1
ATOM 634 C C . GLY A 1 86 ? 6.577 4.376 -23.133 1.00 94.44 86 GLY A C 1
ATOM 635 O O . GLY A 1 86 ? 6.899 4.108 -24.290 1.00 94.44 86 GLY A O 1
ATOM 636 N N . TYR A 1 87 ? 5.512 3.842 -22.528 1.00 94.44 87 TYR A N 1
ATOM 637 C CA . TYR A 1 87 ? 4.739 2.738 -23.086 1.00 94.44 87 TYR A CA 1
ATOM 638 C C . TYR A 1 87 ? 3.263 3.092 -23.272 1.00 94.44 87 TYR A C 1
ATOM 640 O O . TYR A 1 87 ? 2.644 3.787 -22.466 1.00 94.44 87 TYR A O 1
ATOM 648 N N . ASP A 1 88 ? 2.704 2.609 -24.372 1.00 93.44 88 ASP A N 1
ATOM 649 C CA . ASP A 1 88 ? 1.270 2.502 -24.598 1.00 93.44 88 ASP A CA 1
ATOM 650 C C . ASP A 1 88 ? 0.885 1.070 -24.249 1.00 93.44 88 ASP A C 1
ATOM 652 O O . ASP A 1 88 ? 1.335 0.120 -24.895 1.00 93.44 88 ASP A O 1
ATOM 656 N N . LEU A 1 89 ? 0.110 0.914 -23.177 1.00 92.25 89 LEU A N 1
ATOM 657 C CA . LEU A 1 89 ? -0.059 -0.401 -22.578 1.00 92.25 89 LEU A CA 1
ATOM 658 C C . LEU A 1 89 ? -0.922 -1.361 -23.405 1.00 92.25 89 LEU A C 1
ATOM 660 O O . LEU A 1 89 ? -0.850 -2.552 -23.147 1.00 92.25 89 LEU A O 1
ATOM 664 N N . GLN A 1 90 ? -1.724 -0.892 -24.373 1.00 90.44 90 GLN A N 1
ATOM 665 C CA . GLN A 1 90 ? -2.574 -1.748 -25.229 1.00 90.44 90 GLN A CA 1
ATOM 666 C C . GLN A 1 90 ? -3.417 -2.802 -24.466 1.00 90.44 90 GLN A C 1
ATOM 668 O O . GLN A 1 90 ? -3.753 -3.856 -24.996 1.00 90.44 90 GLN A O 1
ATOM 673 N N . GLY A 1 91 ? -3.763 -2.532 -23.201 1.00 89.31 91 GLY A N 1
ATOM 674 C CA . GLY A 1 91 ? -4.483 -3.470 -22.327 1.00 89.31 91 GLY A CA 1
ATOM 675 C C . GLY A 1 91 ? -3.599 -4.495 -21.599 1.00 89.31 91 GLY A C 1
ATOM 676 O O . GLY A 1 91 ? -4.101 -5.256 -20.773 1.00 89.31 91 GLY A O 1
ATOM 677 N N . PHE A 1 92 ? -2.289 -4.511 -21.842 1.00 92.75 92 PHE A N 1
ATOM 678 C CA . PHE A 1 92 ? -1.324 -5.294 -21.076 1.00 92.75 92 PHE A CA 1
ATOM 679 C C . PHE A 1 92 ? -0.993 -4.639 -19.729 1.00 92.75 92 PHE A C 1
ATOM 681 O O . PHE A 1 92 ? -1.021 -3.420 -19.563 1.00 92.75 92 PHE A O 1
ATOM 688 N N . GLY A 1 93 ? -0.665 -5.475 -18.743 1.00 94.44 93 GLY A N 1
ATOM 689 C CA . GLY A 1 93 ? -0.210 -5.025 -17.429 1.00 94.44 93 GLY A CA 1
ATOM 690 C C . GLY A 1 93 ? 1.302 -4.798 -17.373 1.00 94.44 93 GLY A C 1
ATOM 691 O O . GLY A 1 93 ? 2.062 -5.408 -18.132 1.00 94.44 93 GLY A O 1
ATOM 692 N N . VAL A 1 94 ? 1.725 -3.968 -16.419 1.00 97.62 94 VAL A N 1
ATOM 693 C CA . VAL A 1 94 ? 3.135 -3.741 -16.078 1.00 97.62 94 VAL A CA 1
ATOM 694 C C . VAL A 1 94 ? 3.420 -4.281 -14.682 1.00 97.62 94 VAL A C 1
ATOM 696 O O . VAL A 1 94 ? 2.696 -3.978 -13.736 1.00 97.62 94 VAL A O 1
ATOM 699 N N . THR A 1 95 ? 4.505 -5.032 -14.528 1.00 98.44 95 THR A N 1
ATOM 700 C CA . THR A 1 95 ? 5.047 -5.425 -13.225 1.00 98.44 95 THR A CA 1
ATOM 701 C C . THR A 1 95 ? 6.337 -4.664 -12.960 1.00 98.44 95 THR A C 1
ATOM 703 O O . THR A 1 95 ? 7.284 -4.772 -13.726 1.00 98.44 95 THR A O 1
ATOM 706 N N . ILE A 1 96 ? 6.395 -3.913 -11.868 1.00 98.69 96 ILE A N 1
ATOM 707 C CA . ILE A 1 96 ? 7.600 -3.278 -11.344 1.00 98.69 96 ILE A CA 1
ATOM 708 C C . ILE A 1 96 ? 8.113 -4.164 -10.207 1.00 98.69 96 ILE A C 1
ATOM 710 O O . ILE A 1 96 ? 7.498 -4.239 -9.141 1.00 98.69 96 ILE A O 1
ATOM 714 N N . ARG A 1 97 ? 9.216 -4.869 -10.448 1.00 98.69 97 ARG A N 1
ATOM 715 C CA . ARG A 1 97 ? 9.816 -5.814 -9.506 1.00 98.69 97 ARG A CA 1
ATOM 716 C C . ARG A 1 97 ? 10.990 -5.169 -8.781 1.00 98.69 97 ARG A C 1
ATOM 718 O O . ARG A 1 97 ? 11.923 -4.687 -9.421 1.00 98.69 97 ARG A O 1
ATOM 725 N N . LEU A 1 98 ? 10.942 -5.196 -7.455 1.00 98.75 98 LEU A N 1
ATOM 726 C CA . LEU A 1 98 ? 11.962 -4.613 -6.589 1.00 98.75 98 LEU A CA 1
ATOM 727 C C . LEU A 1 98 ? 13.018 -5.667 -6.228 1.00 98.75 98 LEU A C 1
ATOM 729 O O . LEU A 1 98 ? 12.669 -6.804 -5.897 1.00 98.75 98 LEU A O 1
ATOM 733 N N . SER A 1 99 ? 14.304 -5.318 -6.313 1.00 98.44 99 SER A N 1
ATOM 734 C CA . SER A 1 99 ? 15.389 -6.182 -5.841 1.00 98.44 99 SER A CA 1
ATOM 735 C C . SER A 1 99 ? 15.285 -6.343 -4.319 1.00 98.44 99 SER A C 1
ATOM 737 O O . SER A 1 99 ? 15.088 -5.348 -3.605 1.00 98.44 99 SER A O 1
ATOM 739 N N . PRO A 1 100 ? 15.385 -7.575 -3.795 1.00 98.50 100 PRO A N 1
ATOM 740 C CA . PRO A 1 100 ? 15.467 -7.787 -2.363 1.00 98.50 100 PRO A CA 1
ATOM 741 C C . PRO A 1 100 ? 16.882 -7.545 -1.847 1.00 98.50 100 PRO A C 1
ATOM 743 O O . PRO A 1 100 ? 17.871 -7.819 -2.527 1.00 98.50 100 PRO A O 1
ATOM 746 N N . GLY A 1 101 ? 16.962 -7.066 -0.610 1.00 97.88 101 GLY A N 1
ATOM 747 C CA . GLY A 1 101 ? 18.168 -7.154 0.202 1.00 97.88 101 GLY A CA 1
ATOM 748 C C . GLY A 1 101 ? 18.257 -8.503 0.916 1.00 97.88 101 GLY A C 1
ATOM 749 O O . GLY A 1 101 ? 17.780 -9.531 0.436 1.00 97.88 101 GLY A O 1
ATOM 750 N N . THR A 1 102 ? 18.839 -8.489 2.108 1.00 96.50 102 THR A N 1
ATOM 751 C CA . THR A 1 102 ? 18.886 -9.641 3.017 1.00 96.50 102 THR A CA 1
ATOM 752 C C . THR A 1 102 ? 18.137 -9.333 4.309 1.00 96.50 102 THR A C 1
ATOM 754 O O . THR A 1 102 ? 17.826 -8.179 4.592 1.00 96.50 102 THR A O 1
ATOM 757 N N . ALA A 1 103 ? 17.902 -10.351 5.140 1.00 93.06 103 ALA A N 1
ATOM 758 C CA . ALA A 1 103 ? 17.224 -10.161 6.423 1.00 93.06 103 ALA A CA 1
ATOM 759 C C . ALA A 1 103 ? 17.969 -9.193 7.365 1.00 93.06 103 ALA A C 1
ATOM 761 O O . ALA A 1 103 ? 17.339 -8.521 8.177 1.00 93.06 103 ALA A O 1
ATOM 762 N N . SER A 1 104 ? 19.301 -9.123 7.266 1.00 96.12 104 SER A N 1
ATOM 763 C CA . SER A 1 104 ? 20.145 -8.215 8.055 1.00 96.12 104 SER A CA 1
ATOM 764 C C . SER A 1 104 ? 20.410 -6.869 7.380 1.00 96.12 104 SER A C 1
ATOM 766 O O . SER A 1 104 ? 20.821 -5.931 8.053 1.00 96.12 104 SER A O 1
ATOM 768 N N . ASP A 1 105 ? 20.217 -6.789 6.066 1.00 97.25 105 ASP A N 1
ATOM 769 C CA . ASP A 1 105 ? 20.474 -5.600 5.253 1.00 97.25 105 ASP A CA 1
ATOM 770 C C . ASP A 1 105 ? 19.364 -5.474 4.200 1.00 97.25 105 ASP A C 1
ATOM 772 O O . ASP A 1 105 ? 19.539 -5.890 3.046 1.00 97.25 105 ASP A O 1
ATOM 776 N N . PRO A 1 106 ? 18.161 -5.035 4.613 1.00 97.44 106 PRO A N 1
ATOM 777 C CA . PRO A 1 106 ? 17.030 -4.928 3.711 1.00 97.44 106 PRO A CA 1
ATOM 778 C C . PRO A 1 106 ? 17.270 -3.815 2.693 1.00 97.44 106 PRO A C 1
ATOM 780 O O . PRO A 1 106 ? 17.824 -2.760 3.004 1.00 97.44 106 PRO A O 1
ATOM 783 N N . LYS A 1 107 ? 16.800 -4.014 1.461 1.00 98.12 107 LYS A N 1
ATOM 784 C CA . LYS A 1 107 ? 16.879 -2.977 0.434 1.00 98.12 107 LYS A CA 1
ATOM 785 C C . LYS A 1 107 ? 15.778 -1.950 0.693 1.00 98.12 107 LYS A C 1
ATOM 787 O O . LYS A 1 107 ? 14.594 -2.288 0.678 1.00 98.12 107 LYS A O 1
ATOM 792 N N . VAL A 1 108 ? 16.184 -0.704 0.932 1.00 98.19 108 VAL A N 1
ATOM 793 C CA . VAL A 1 108 ? 15.279 0.419 1.200 1.00 98.19 108 VAL A CA 1
ATOM 794 C C . VAL A 1 108 ? 15.118 1.272 -0.053 1.00 98.19 108 VAL A C 1
ATOM 796 O O . VAL A 1 108 ? 16.100 1.706 -0.654 1.00 98.19 108 VAL A O 1
ATOM 799 N N . TYR A 1 109 ? 13.868 1.506 -0.426 1.00 98.50 109 TYR A N 1
ATOM 800 C CA . TYR A 1 109 ? 13.441 2.353 -1.527 1.00 98.50 109 TYR A CA 1
ATOM 801 C C . TYR A 1 109 ? 12.812 3.624 -0.970 1.00 98.50 109 TYR A C 1
ATOM 803 O O . TYR A 1 109 ? 12.058 3.578 0.001 1.00 98.50 109 TYR A O 1
ATOM 811 N N . GLU A 1 110 ? 13.108 4.748 -1.610 1.00 98.06 110 GLU A N 1
ATOM 812 C CA . GLU A 1 110 ? 12.501 6.037 -1.285 1.00 98.06 110 GLU A CA 1
ATOM 813 C C . GLU A 1 110 ? 11.003 6.048 -1.618 1.00 98.06 110 GLU A C 1
ATOM 815 O O . GLU A 1 110 ? 10.517 5.284 -2.465 1.00 98.06 110 GLU A O 1
ATOM 820 N N . SER A 1 111 ? 10.284 6.961 -0.971 1.00 97.88 111 SER A N 1
ATOM 821 C CA . SER A 1 111 ? 8.892 7.241 -1.285 1.00 97.88 111 SER A CA 1
ATOM 822 C C . SER A 1 111 ? 8.703 7.700 -2.725 1.00 97.88 111 SER A C 1
ATOM 824 O O . SER A 1 111 ? 9.605 8.230 -3.381 1.00 97.88 111 SER A O 1
ATOM 826 N N . PHE A 1 112 ? 7.494 7.503 -3.244 1.00 97.62 112 PHE A N 1
ATOM 827 C CA . PHE A 1 112 ? 7.153 7.994 -4.570 1.00 97.62 112 PHE A CA 1
ATOM 828 C C . PHE A 1 112 ? 5.694 8.425 -4.667 1.00 97.62 112 PHE A C 1
ATOM 830 O O . PHE A 1 112 ? 4.803 7.928 -3.976 1.00 97.62 112 PHE A O 1
ATOM 837 N N . VAL A 1 113 ? 5.467 9.353 -5.593 1.00 96.06 113 VAL A N 1
ATOM 838 C CA . VAL A 1 113 ? 4.158 9.921 -5.896 1.00 96.06 113 VAL A CA 1
ATOM 839 C C . VAL A 1 113 ? 3.818 9.620 -7.349 1.00 96.06 113 VAL A C 1
ATOM 841 O O . VAL A 1 113 ? 4.634 9.834 -8.248 1.00 96.06 113 VAL A O 1
ATOM 844 N N . THR A 1 114 ? 2.599 9.150 -7.592 1.00 93.94 114 THR A N 1
ATOM 845 C CA . THR A 1 114 ? 2.058 8.966 -8.938 1.00 93.94 114 THR A CA 1
ATOM 846 C C . THR A 1 114 ? 1.035 10.058 -9.231 1.00 93.94 114 THR A C 1
ATOM 848 O O . THR A 1 114 ? 0.070 10.264 -8.496 1.00 93.94 114 THR A O 1
ATOM 851 N N . THR A 1 115 ? 1.267 10.787 -10.318 1.00 90.00 115 THR A N 1
ATOM 852 C CA . THR A 1 115 ? 0.435 11.917 -10.761 1.00 90.00 115 THR A CA 1
ATOM 853 C C . THR A 1 115 ? -0.299 11.609 -12.062 1.00 90.00 115 THR A C 1
ATOM 855 O O . THR A 1 115 ? -0.853 12.501 -12.683 1.00 90.00 115 THR A O 1
ATOM 858 N N . GLN A 1 116 ? -0.269 10.371 -12.545 1.00 89.56 116 GLN A N 1
ATOM 859 C CA . GLN A 1 116 ? -1.006 9.956 -13.737 1.00 89.56 116 GLN A CA 1
ATOM 860 C C . GLN A 1 116 ? -1.115 8.436 -13.774 1.00 89.56 116 GLN A C 1
ATOM 862 O O . GLN A 1 116 ? -0.206 7.732 -13.320 1.00 89.56 116 GLN A O 1
ATOM 867 N N . GLY A 1 117 ? -2.210 7.926 -14.329 1.00 89.62 117 GLY A N 1
ATOM 868 C CA . GLY A 1 117 ? -2.347 6.510 -14.642 1.00 89.62 117 GLY A CA 1
ATOM 869 C C . GLY A 1 117 ? -1.458 6.079 -15.806 1.00 89.62 117 GLY A C 1
ATOM 870 O O . GLY A 1 117 ? -1.084 6.878 -16.667 1.00 89.62 117 GLY A O 1
ATOM 871 N N . CYS A 1 118 ? -1.133 4.789 -15.843 1.00 90.38 118 CYS A N 1
ATOM 872 C CA . CYS A 1 118 ? -0.572 4.180 -17.040 1.00 90.38 118 CYS A CA 1
ATOM 873 C C . CYS A 1 118 ? -1.718 3.888 -18.014 1.00 90.38 118 CYS A C 1
ATOM 875 O O . CYS A 1 118 ? -2.698 3.239 -17.652 1.00 90.38 118 CYS A O 1
ATOM 877 N N . VAL A 1 119 ? -1.615 4.396 -19.239 1.00 89.06 119 VAL A N 1
ATOM 878 C CA . VAL A 1 119 ? -2.688 4.335 -20.240 1.00 89.06 119 VAL A CA 1
ATOM 879 C C . VAL A 1 119 ? -2.183 3.704 -21.531 1.00 89.06 119 VAL A C 1
ATOM 881 O O . VAL A 1 119 ? -1.015 3.852 -21.892 1.00 89.06 119 VAL A O 1
ATOM 884 N N . GLY A 1 120 ? -3.078 3.032 -22.241 1.00 84.00 120 GLY A N 1
ATOM 885 C CA . GLY A 1 120 ? -2.898 2.632 -23.629 1.00 84.00 120 GLY A CA 1
ATOM 886 C C . GLY A 1 120 ? -4.158 2.883 -24.453 1.00 84.00 120 GLY A C 1
ATOM 887 O O . GLY A 1 120 ? -5.170 3.340 -23.920 1.00 84.00 120 GLY A O 1
ATOM 888 N N . GLN A 1 121 ? -4.130 2.563 -25.749 1.00 80.88 121 GLN A N 1
ATOM 889 C CA . GLN A 1 121 ? -5.307 2.748 -26.624 1.00 80.88 121 GLN A CA 1
ATOM 890 C C . GLN A 1 121 ? -6.536 1.946 -26.163 1.00 80.88 121 GLN A C 1
ATOM 892 O O . GLN A 1 121 ? -7.663 2.342 -26.441 1.00 80.88 121 GLN A O 1
ATOM 897 N N . ALA A 1 122 ? -6.327 0.853 -25.424 1.00 78.69 122 ALA A N 1
ATOM 898 C CA . ALA A 1 122 ? -7.392 0.039 -24.840 1.00 78.69 122 ALA A CA 1
ATOM 899 C C . ALA A 1 122 ? -7.881 0.532 -23.457 1.00 78.69 122 ALA A C 1
ATOM 901 O O . ALA A 1 122 ? -8.685 -0.146 -22.822 1.00 78.69 122 ALA A O 1
ATOM 902 N N . GLY A 1 123 ? -7.408 1.688 -22.971 1.00 82.44 123 GLY A N 1
ATOM 903 C CA . GLY A 1 123 ? -7.787 2.267 -21.677 1.00 82.44 123 GLY A CA 1
ATOM 904 C C . GLY A 1 123 ? -6.661 2.256 -20.638 1.00 82.44 123 GLY A C 1
ATOM 905 O O . GLY A 1 123 ? -5.476 2.236 -20.974 1.00 82.44 123 GLY A O 1
ATOM 906 N N . PHE A 1 124 ? -7.027 2.314 -19.356 1.00 80.81 124 PHE A N 1
ATOM 907 C CA . PHE A 1 124 ? -6.066 2.258 -18.251 1.00 80.81 124 PHE A CA 1
ATOM 908 C C . PHE A 1 124 ? -5.450 0.860 -18.152 1.00 80.81 124 PHE A C 1
ATOM 910 O O . PHE A 1 124 ? -6.168 -0.137 -18.128 1.00 80.81 124 PHE A O 1
ATOM 917 N N . GLY A 1 125 ? -4.123 0.785 -18.077 1.00 84.00 125 GLY A N 1
ATOM 918 C CA . GLY A 1 125 ? -3.434 -0.464 -17.774 1.00 84.00 125 GLY A CA 1
ATOM 919 C C . GLY A 1 125 ? -3.155 -0.597 -16.280 1.00 84.00 125 GLY A C 1
ATOM 920 O O . GLY A 1 125 ? -2.986 0.393 -15.566 1.00 84.00 125 GLY A O 1
ATOM 921 N N . SER A 1 126 ? -3.103 -1.837 -15.802 1.00 89.62 126 SER A N 1
ATOM 922 C CA . SER A 1 126 ? -2.793 -2.151 -14.407 1.00 89.62 126 SER A CA 1
ATOM 923 C C . SER A 1 126 ? -1.284 -2.147 -14.168 1.00 89.62 126 SER A C 1
ATOM 925 O O . SER A 1 126 ? -0.542 -2.792 -14.917 1.00 89.62 126 SER A O 1
ATOM 927 N N . VAL A 1 127 ? -0.838 -1.516 -13.083 1.00 97.00 127 VAL A N 1
ATOM 928 C CA . VAL A 1 127 ? 0.545 -1.628 -12.602 1.00 97.00 127 VAL A CA 1
ATOM 929 C C . VAL A 1 127 ? 0.576 -2.469 -11.331 1.00 97.00 127 VAL A C 1
ATOM 931 O O . VAL A 1 127 ? -0.244 -2.275 -10.438 1.00 97.00 127 VAL A O 1
ATOM 934 N N . VAL A 1 128 ? 1.534 -3.385 -11.225 1.00 98.19 128 VAL A N 1
ATOM 935 C CA . VAL A 1 128 ? 1.823 -4.145 -10.003 1.00 98.19 128 VAL A CA 1
ATOM 936 C C . VAL A 1 128 ? 3.227 -3.787 -9.537 1.00 98.19 128 VAL A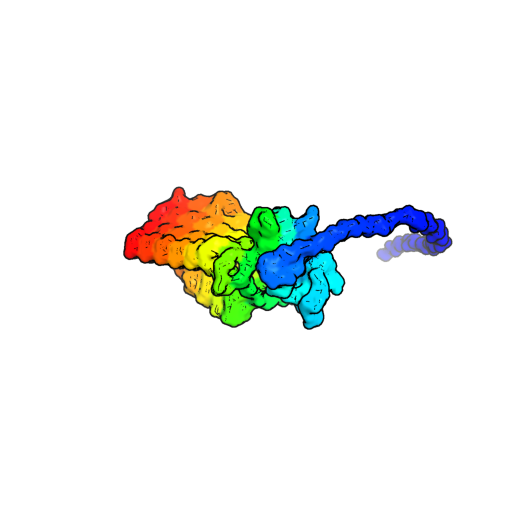 C 1
ATOM 938 O O . VAL A 1 128 ? 4.181 -4.048 -10.258 1.00 98.19 128 VAL A O 1
ATOM 941 N N . ILE A 1 129 ? 3.370 -3.220 -8.343 1.00 98.50 129 ILE A N 1
ATOM 942 C CA . ILE A 1 129 ? 4.655 -3.060 -7.656 1.00 98.50 129 ILE A CA 1
ATOM 943 C C . ILE A 1 129 ? 4.789 -4.205 -6.659 1.00 98.50 129 ILE A C 1
ATOM 945 O O . ILE A 1 129 ? 3.932 -4.381 -5.790 1.00 98.50 129 ILE A O 1
ATOM 949 N N . THR A 1 130 ? 5.848 -4.997 -6.800 1.00 98.56 130 THR A N 1
ATOM 950 C CA . THR A 1 130 ? 6.028 -6.220 -6.018 1.00 98.56 130 THR A CA 1
ATOM 951 C C . THR A 1 130 ? 7.458 -6.391 -5.519 1.00 98.56 130 THR A C 1
ATOM 953 O O . THR A 1 130 ? 8.414 -6.105 -6.247 1.00 98.56 130 THR A O 1
ATOM 956 N N . GLY A 1 131 ? 7.600 -6.847 -4.273 1.00 97.62 131 GLY A N 1
ATOM 957 C CA . GLY A 1 131 ? 8.870 -7.343 -3.746 1.00 97.62 131 GLY A CA 1
ATOM 958 C C . GLY A 1 131 ? 9.135 -8.807 -4.119 1.00 97.62 131 GLY A C 1
ATOM 959 O O . GLY A 1 131 ? 8.745 -9.276 -5.189 1.00 97.62 131 GLY A O 1
ATOM 960 N N . ASP A 1 132 ? 9.850 -9.530 -3.259 1.00 92.50 132 ASP A N 1
ATOM 961 C CA . ASP A 1 132 ? 10.324 -10.898 -3.510 1.00 92.50 132 ASP A CA 1
ATOM 962 C C . ASP A 1 132 ? 9.468 -11.993 -2.860 1.00 92.50 132 ASP A C 1
ATOM 964 O O . ASP A 1 132 ? 9.393 -13.100 -3.394 1.00 92.50 132 ASP A O 1
ATOM 968 N N . ALA A 1 133 ? 8.825 -11.699 -1.728 1.00 94.12 133 ALA A N 1
ATOM 969 C CA . ALA A 1 133 ? 8.026 -12.656 -0.968 1.00 94.12 133 ALA A CA 1
ATOM 970 C C . ALA A 1 133 ? 6.891 -11.969 -0.180 1.00 94.12 133 ALA A C 1
ATOM 972 O O . ALA A 1 133 ? 6.990 -10.780 0.135 1.00 94.12 133 ALA A O 1
ATOM 973 N N . PRO A 1 134 ? 5.803 -12.684 0.167 1.00 94.50 134 PRO A N 1
ATOM 974 C CA . PRO A 1 134 ? 4.728 -12.132 0.988 1.00 94.50 134 PRO A CA 1
ATOM 975 C C . PRO A 1 134 ? 5.264 -11.474 2.264 1.00 94.50 134 PRO A C 1
ATOM 977 O O . PRO A 1 134 ? 6.052 -12.081 2.988 1.00 94.50 134 PRO A O 1
ATOM 980 N N . ASN A 1 135 ? 4.845 -10.232 2.524 1.00 92.12 135 ASN A N 1
ATOM 981 C CA . ASN A 1 135 ? 5.227 -9.457 3.708 1.00 92.12 135 ASN A CA 1
ATOM 982 C C . ASN A 1 135 ? 6.758 -9.358 3.901 1.00 92.12 135 ASN A C 1
ATOM 984 O O . ASN A 1 135 ? 7.236 -9.305 5.037 1.00 92.12 135 ASN A O 1
ATOM 988 N N . SER A 1 136 ? 7.527 -9.376 2.801 1.00 95.00 136 SER A N 1
ATOM 989 C CA . SER A 1 136 ? 8.985 -9.485 2.847 1.00 95.00 136 SER A CA 1
ATOM 990 C C . SER A 1 136 ? 9.628 -8.316 3.595 1.00 95.00 136 SER A C 1
ATOM 992 O O . SER A 1 136 ? 9.421 -7.160 3.212 1.00 95.00 136 SER A O 1
ATOM 994 N N . PRO A 1 137 ? 10.455 -8.584 4.622 1.00 95.94 137 PRO A N 1
ATOM 995 C CA . PRO A 1 137 ? 11.256 -7.551 5.267 1.00 95.94 137 PRO A CA 1
ATOM 996 C C . PRO A 1 137 ? 12.454 -7.119 4.409 1.00 95.94 137 PRO A C 1
ATOM 998 O O . PRO A 1 137 ? 13.058 -6.097 4.710 1.00 95.94 137 PRO A O 1
ATOM 1001 N N . ASN A 1 138 ? 12.802 -7.865 3.351 1.00 97.94 138 ASN A N 1
ATOM 1002 C CA . ASN A 1 138 ? 13.987 -7.609 2.523 1.00 97.94 138 ASN A CA 1
ATOM 1003 C C . ASN A 1 138 ? 13.769 -6.490 1.495 1.00 97.94 138 ASN A C 1
ATOM 1005 O O . ASN A 1 138 ? 14.737 -6.021 0.893 1.00 97.94 138 ASN A O 1
ATOM 1009 N N . VAL A 1 139 ? 12.514 -6.088 1.277 1.00 98.31 139 VAL A N 1
ATOM 1010 C CA . VAL A 1 139 ? 12.102 -5.019 0.364 1.00 98.31 139 VAL A CA 1
ATOM 1011 C C . VAL A 1 139 ? 11.280 -4.020 1.166 1.00 98.31 139 VAL A C 1
ATOM 1013 O O . VAL A 1 139 ? 10.166 -4.332 1.583 1.00 98.31 139 VAL A O 1
ATOM 1016 N N . VAL A 1 140 ? 11.823 -2.826 1.383 1.00 98.50 140 VAL A N 1
ATOM 1017 C CA . VAL A 1 140 ? 11.185 -1.781 2.190 1.00 98.50 140 VAL A CA 1
ATOM 1018 C C . VAL A 1 140 ? 10.952 -0.544 1.336 1.00 98.50 140 VAL A C 1
ATOM 1020 O O . VAL A 1 140 ? 11.902 -0.025 0.764 1.00 98.50 140 VAL A O 1
ATOM 1023 N N . ILE A 1 141 ? 9.723 -0.036 1.280 1.00 98.50 141 ILE A N 1
ATOM 1024 C CA . ILE A 1 141 ? 9.448 1.325 0.796 1.00 98.50 141 ILE A CA 1
ATOM 1025 C C . ILE A 1 141 ? 9.302 2.227 2.020 1.00 98.50 141 ILE A C 1
ATOM 1027 O O . ILE A 1 141 ? 8.443 1.979 2.870 1.00 98.50 141 ILE A O 1
ATOM 1031 N N . ASP A 1 142 ? 10.148 3.250 2.110 1.00 98.25 142 ASP A N 1
ATOM 1032 C CA . ASP A 1 142 ? 10.217 4.158 3.251 1.00 98.25 142 ASP A CA 1
ATOM 1033 C C . ASP A 1 142 ? 9.781 5.578 2.865 1.00 98.25 142 ASP A C 1
ATOM 1035 O O . ASP A 1 142 ? 10.369 6.236 2.004 1.00 98.25 142 ASP A O 1
ATOM 1039 N N . GLY A 1 143 ? 8.731 6.045 3.536 1.00 97.06 143 GLY A N 1
ATOM 1040 C CA . GLY A 1 143 ? 8.188 7.395 3.459 1.00 97.06 143 GLY A CA 1
ATOM 1041 C C . GLY A 1 143 ? 9.160 8.484 3.891 1.00 97.06 143 GLY A C 1
ATOM 1042 O O . GLY A 1 143 ? 9.078 9.614 3.401 1.00 97.06 143 GLY A O 1
ATOM 1043 N N . GLY A 1 144 ? 10.065 8.171 4.823 1.00 95.00 144 GLY A N 1
ATOM 1044 C CA . GLY A 1 144 ? 10.883 9.159 5.512 1.00 95.00 144 GLY A CA 1
ATOM 1045 C C . GLY A 1 144 ? 10.013 10.259 6.132 1.00 95.00 144 GLY A C 1
ATOM 1046 O O . GLY A 1 144 ? 9.409 10.075 7.190 1.00 95.00 144 GLY A O 1
ATOM 1047 N N . GLY A 1 145 ? 9.953 11.419 5.472 1.00 93.25 145 GLY A N 1
ATOM 1048 C CA . GLY A 1 145 ? 9.166 12.587 5.888 1.00 93.25 145 GLY A CA 1
ATOM 1049 C C . GLY A 1 145 ? 7.751 12.691 5.300 1.00 93.25 145 GLY A C 1
ATOM 1050 O O . GLY A 1 145 ? 7.026 13.608 5.674 1.00 93.25 145 GLY A O 1
ATOM 1051 N N . GLY A 1 146 ? 7.362 11.810 4.376 1.00 96.50 146 GLY A N 1
ATOM 1052 C CA . GLY A 1 146 ? 6.080 11.871 3.669 1.00 96.50 146 GLY A CA 1
ATOM 1053 C C . GLY A 1 146 ? 5.419 10.506 3.512 1.00 96.50 146 GLY A C 1
ATOM 1054 O O . GLY A 1 146 ? 5.879 9.508 4.072 1.00 96.50 146 GLY A O 1
ATOM 1055 N N . ASP A 1 147 ? 4.313 10.466 2.768 1.00 97.81 147 ASP A N 1
ATOM 1056 C CA . ASP A 1 147 ? 3.611 9.214 2.488 1.00 97.81 147 ASP A CA 1
ATOM 1057 C C . ASP A 1 147 ? 4.548 8.251 1.742 1.00 97.81 147 ASP A C 1
ATOM 1059 O O . ASP A 1 147 ? 5.241 8.667 0.812 1.00 97.81 147 ASP A O 1
ATOM 1063 N N . ALA A 1 148 ? 4.596 6.972 2.128 1.00 98.19 148 ALA A N 1
ATOM 1064 C CA . ALA A 1 148 ? 5.498 6.018 1.469 1.00 98.19 148 ALA A CA 1
ATOM 1065 C C . ALA A 1 148 ? 5.112 5.800 -0.000 1.00 98.19 148 ALA A C 1
ATOM 1067 O O . ALA A 1 148 ? 5.969 5.761 -0.886 1.00 98.19 148 ALA A O 1
ATOM 1068 N N . ILE A 1 149 ? 3.809 5.692 -0.260 1.00 98.25 149 ILE A N 1
ATOM 1069 C CA . ILE A 1 149 ? 3.242 5.554 -1.597 1.00 98.25 149 ILE A CA 1
ATOM 1070 C C . ILE A 1 149 ? 2.042 6.487 -1.707 1.00 98.25 149 ILE A C 1
ATOM 1072 O O . ILE A 1 149 ? 1.035 6.270 -1.037 1.00 98.25 149 ILE A O 1
ATOM 1076 N N . GLN A 1 150 ? 2.116 7.481 -2.592 1.00 97.06 150 GLN A N 1
ATOM 1077 C CA . GLN A 1 150 ? 1.007 8.400 -2.842 1.00 97.06 150 GLN A CA 1
ATOM 1078 C C . GLN A 1 150 ? 0.499 8.292 -4.282 1.00 97.06 150 GLN A C 1
ATOM 1080 O O . GLN A 1 150 ? 1.261 8.351 -5.250 1.00 97.06 150 GLN A O 1
ATOM 1085 N N . LEU A 1 151 ? -0.815 8.175 -4.434 1.00 95.31 151 LEU A N 1
ATOM 1086 C CA . LEU A 1 151 ? -1.502 8.068 -5.710 1.00 95.31 151 LEU A CA 1
ATOM 1087 C C . LEU A 1 151 ? -2.423 9.256 -5.961 1.00 95.31 151 LEU A C 1
ATOM 1089 O O . LEU A 1 151 ? -3.117 9.716 -5.057 1.00 95.31 151 LEU A O 1
ATOM 1093 N N . GLY A 1 152 ? -2.461 9.708 -7.214 1.00 90.12 152 GLY A N 1
ATOM 1094 C CA . GLY A 1 152 ? -3.420 10.706 -7.687 1.00 90.12 152 GLY A CA 1
ATOM 1095 C C . GLY A 1 152 ? -3.157 12.121 -7.170 1.00 90.12 152 GLY A C 1
ATOM 1096 O O . GLY A 1 152 ? -4.087 12.909 -7.003 1.00 90.12 152 GLY A O 1
ATOM 1097 N N . ALA A 1 153 ? -1.893 12.473 -6.922 1.00 77.44 153 ALA A N 1
ATOM 1098 C CA . ALA A 1 153 ? -1.544 13.848 -6.588 1.00 77.44 153 ALA A CA 1
ATOM 1099 C C . ALA A 1 153 ? -1.751 14.765 -7.813 1.00 77.44 153 ALA A C 1
ATOM 1101 O O . ALA A 1 153 ? -0.911 14.829 -8.709 1.00 77.44 153 ALA A O 1
ATOM 1102 N N . GLY A 1 154 ? -2.877 15.485 -7.846 1.00 63.91 154 GLY A N 1
ATOM 1103 C CA . GLY A 1 154 ? -3.064 16.672 -8.689 1.00 63.91 154 GLY A CA 1
ATOM 1104 C C . GLY A 1 154 ? -3.635 16.491 -10.104 1.00 63.91 154 GLY A C 1
ATOM 1105 O O . GLY A 1 154 ? -3.530 17.438 -10.880 1.00 63.91 154 GLY A O 1
ATOM 1106 N N . THR A 1 155 ? -4.239 15.359 -10.486 1.00 56.31 155 THR A N 1
ATOM 1107 C CA . THR A 1 155 ? -4.639 15.132 -11.898 1.00 56.31 155 THR A CA 1
ATOM 1108 C C . THR A 1 155 ? -5.860 14.233 -12.116 1.00 56.31 155 THR A C 1
ATOM 1110 O O . THR A 1 155 ? -6.207 13.376 -11.306 1.00 56.31 155 THR A O 1
ATOM 1113 N N . ALA A 1 156 ? -6.488 14.427 -13.283 1.00 56.09 156 ALA A N 1
ATOM 1114 C CA . ALA A 1 156 ? -7.498 13.554 -13.870 1.00 56.09 156 ALA A CA 1
ATOM 1115 C C . ALA A 1 156 ? -6.828 12.360 -14.581 1.00 56.09 156 ALA A C 1
ATOM 1117 O O . ALA A 1 156 ? -5.911 12.550 -15.377 1.00 56.09 156 ALA A O 1
ATOM 1118 N N . GLY A 1 157 ? -7.296 11.139 -14.314 1.00 63.47 157 GLY A N 1
ATOM 1119 C CA . GLY A 1 157 ? -6.777 9.900 -14.920 1.00 63.47 157 GLY A CA 1
ATOM 1120 C C . GLY A 1 157 ? -6.283 8.888 -13.891 1.00 63.47 157 GLY A C 1
ATOM 1121 O O . GLY A 1 157 ? -5.229 8.286 -14.095 1.00 63.47 157 GLY A O 1
ATOM 1122 N N . GLY A 1 158 ? -7.014 8.783 -12.776 1.00 81.50 158 GLY A N 1
ATOM 1123 C CA . GLY A 1 158 ? -6.565 8.216 -11.514 1.00 81.50 158 GLY A CA 1
ATOM 1124 C C . GLY A 1 158 ? -5.766 6.913 -11.651 1.00 81.50 158 GLY A C 1
ATOM 1125 O O . GLY A 1 158 ? -6.245 5.945 -12.245 1.00 81.50 158 GLY A O 1
ATOM 1126 N N . PRO A 1 159 ? -4.521 6.883 -11.151 1.00 86.00 159 PRO A N 1
ATOM 1127 C CA . PRO A 1 159 ? -3.663 5.715 -11.269 1.00 86.00 159 PRO A CA 1
ATOM 1128 C C . PRO A 1 159 ? -4.277 4.491 -10.588 1.00 86.00 159 PRO A C 1
ATOM 1130 O O . PRO A 1 159 ? -4.946 4.617 -9.566 1.00 86.00 159 PRO A O 1
ATOM 1133 N N . GLN A 1 160 ? -4.032 3.320 -11.178 1.00 92.19 160 GLN A N 1
ATOM 1134 C CA . GLN A 1 160 ? -4.514 2.017 -10.719 1.00 92.19 160 GLN A CA 1
ATOM 1135 C C . GLN A 1 160 ? -3.309 1.124 -10.424 1.00 92.19 160 GLN A C 1
ATOM 1137 O O . GLN A 1 160 ? -2.579 0.724 -11.338 1.00 92.19 160 GLN A O 1
ATOM 1142 N N . LEU A 1 161 ? -3.074 0.842 -9.144 1.00 95.62 161 LEU A N 1
ATOM 1143 C CA . LEU A 1 161 ? -1.858 0.174 -8.681 1.00 95.62 161 LEU A CA 1
ATOM 1144 C C . LEU A 1 161 ? -2.174 -1.000 -7.759 1.00 95.62 161 LEU A C 1
ATOM 1146 O O . LEU A 1 161 ? -2.958 -0.869 -6.832 1.00 95.62 161 LEU A O 1
ATOM 1150 N N . THR A 1 162 ? -1.485 -2.122 -7.927 1.00 97.69 162 THR A N 1
ATOM 1151 C CA . THR A 1 162 ? -1.369 -3.143 -6.880 1.00 97.69 162 THR A CA 1
ATOM 1152 C C . THR A 1 162 ? -0.009 -3.024 -6.204 1.00 97.69 162 THR A C 1
ATOM 1154 O O . THR A 1 162 ? 1.007 -2.986 -6.892 1.00 97.69 162 THR A O 1
ATOM 1157 N N . VAL A 1 163 ? 0.025 -2.987 -4.875 1.00 98.25 163 VAL A N 1
ATOM 1158 C CA . VAL A 1 163 ? 1.249 -3.021 -4.063 1.00 98.25 163 VAL A CA 1
ATOM 1159 C C . VAL A 1 163 ? 1.267 -4.330 -3.291 1.00 98.25 163 VAL A C 1
ATOM 1161 O O . VAL A 1 163 ? 0.319 -4.622 -2.555 1.00 98.25 163 VAL A O 1
ATOM 1164 N N . THR A 1 164 ? 2.323 -5.130 -3.460 1.00 98.50 164 THR A N 1
ATOM 1165 C CA . THR A 1 164 ? 2.357 -6.458 -2.846 1.00 98.50 164 THR A CA 1
ATOM 1166 C C . THR A 1 164 ? 3.734 -6.991 -2.472 1.00 98.50 164 THR A C 1
ATOM 1168 O O . THR A 1 164 ? 4.751 -6.571 -3.019 1.00 98.50 164 THR A O 1
ATOM 1171 N N . SER A 1 165 ? 3.762 -7.946 -1.539 1.00 98.12 165 SER A N 1
ATOM 1172 C CA . SER A 1 165 ? 4.950 -8.743 -1.202 1.00 98.12 165 SER A CA 1
ATOM 1173 C C . SER A 1 165 ? 6.149 -7.903 -0.734 1.00 98.12 165 SER A C 1
ATOM 1175 O O . SER A 1 165 ? 7.277 -8.127 -1.164 1.00 98.12 165 SER A O 1
ATOM 1177 N N . LEU A 1 166 ? 5.905 -6.898 0.113 1.00 98.38 166 LEU A N 1
ATOM 1178 C CA . LEU A 1 166 ? 6.932 -5.973 0.610 1.00 98.38 166 LEU A CA 1
ATOM 1179 C C . LEU A 1 166 ? 6.581 -5.394 1.987 1.00 98.38 166 LEU A C 1
ATOM 1181 O O . LEU A 1 166 ? 5.472 -5.582 2.495 1.00 98.38 166 LEU A O 1
ATOM 1185 N N . THR A 1 167 ? 7.523 -4.664 2.574 1.00 98.12 167 THR A N 1
ATOM 1186 C CA . THR A 1 167 ? 7.341 -3.886 3.801 1.00 98.12 167 THR A CA 1
ATOM 1187 C C . THR A 1 167 ? 7.227 -2.392 3.487 1.00 98.12 167 THR A C 1
ATOM 1189 O O . THR A 1 167 ? 7.907 -1.872 2.606 1.00 98.12 167 THR A O 1
ATOM 1192 N N . ILE A 1 168 ? 6.371 -1.687 4.220 1.00 98.44 168 ILE A N 1
ATOM 1193 C CA . ILE A 1 168 ? 6.139 -0.246 4.122 1.00 98.44 168 ILE A CA 1
ATOM 1194 C C . ILE A 1 168 ? 6.449 0.383 5.476 1.00 98.44 168 ILE A C 1
ATOM 1196 O O . ILE A 1 168 ? 6.016 -0.138 6.506 1.00 98.44 168 ILE A O 1
ATOM 1200 N N . ARG A 1 169 ? 7.156 1.516 5.464 1.00 97.62 169 ARG A N 1
ATOM 1201 C CA . ARG A 1 169 ? 7.423 2.366 6.635 1.00 97.62 169 ARG A CA 1
ATOM 1202 C C . ARG A 1 169 ? 7.104 3.817 6.296 1.00 97.62 169 ARG A C 1
ATOM 1204 O O . ARG A 1 169 ? 7.374 4.245 5.182 1.00 97.62 169 ARG A O 1
ATOM 1211 N N . SER A 1 170 ? 6.537 4.583 7.223 1.00 97.12 170 SER A N 1
ATOM 1212 C CA . SER A 1 170 ? 6.403 6.040 7.071 1.00 97.12 170 SER A CA 1
ATOM 1213 C C . SER A 1 170 ? 6.266 6.708 8.446 1.00 97.12 170 SER A C 1
ATOM 1215 O O . SER A 1 170 ? 5.152 6.970 8.902 1.00 97.12 170 SER A O 1
ATOM 1217 N N . PRO A 1 171 ? 7.386 6.996 9.136 1.00 95.88 171 PRO A N 1
ATOM 1218 C CA . PRO A 1 171 ? 7.358 7.493 10.514 1.00 95.88 171 PRO A CA 1
ATOM 1219 C C . PRO A 1 171 ? 6.611 8.814 10.693 1.00 95.88 171 PRO A C 1
ATOM 1221 O O . PRO A 1 171 ? 6.030 9.061 11.747 1.00 95.88 171 PRO A O 1
ATOM 1224 N N . ASN A 1 172 ? 6.582 9.651 9.657 1.00 95.75 172 ASN A N 1
ATOM 1225 C CA . ASN A 1 172 ? 6.046 11.007 9.738 1.00 95.75 172 ASN A CA 1
ATOM 1226 C C . ASN A 1 172 ? 4.760 11.222 8.926 1.00 95.75 172 ASN A C 1
ATOM 1228 O O . ASN A 1 172 ? 4.254 12.342 8.895 1.00 95.75 172 ASN A O 1
ATOM 1232 N N . ALA A 1 173 ? 4.217 10.185 8.281 1.00 96.94 173 ALA A N 1
ATOM 1233 C CA . ALA A 1 173 ? 3.012 10.304 7.462 1.00 96.94 173 ALA A CA 1
ATOM 1234 C C . ALA A 1 173 ? 2.276 8.957 7.331 1.00 96.94 173 ALA A C 1
ATOM 1236 O O . ALA A 1 173 ? 2.246 8.173 8.283 1.00 96.94 173 ALA A O 1
ATOM 1237 N N . SER A 1 174 ? 1.600 8.721 6.202 1.00 97.69 174 SER A N 1
ATOM 1238 C CA . SER A 1 174 ? 0.838 7.498 5.950 1.00 97.69 174 SER A CA 1
ATOM 1239 C C . SER A 1 174 ? 1.615 6.489 5.093 1.00 97.69 174 SER A C 1
ATOM 1241 O O . SER A 1 174 ? 2.567 6.824 4.392 1.00 97.69 174 SER A O 1
ATOM 1243 N N . GLY A 1 175 ? 1.207 5.221 5.122 1.00 98.00 175 GLY A N 1
ATOM 1244 C CA . GLY A 1 175 ? 1.807 4.172 4.297 1.00 98.00 175 GLY A CA 1
ATOM 1245 C C . GLY A 1 175 ? 1.401 4.283 2.829 1.00 98.00 175 GLY A C 1
ATOM 1246 O O . GLY A 1 175 ? 2.156 4.788 2.002 1.00 98.00 175 GLY A O 1
ATOM 1247 N N . VAL A 1 176 ? 0.203 3.798 2.503 1.00 98.25 176 VAL A N 1
ATOM 1248 C CA . VAL A 1 176 ? -0.366 3.867 1.149 1.00 98.25 176 VAL A CA 1
ATOM 1249 C C . VAL A 1 176 ? -1.509 4.862 1.130 1.00 98.25 176 VAL A C 1
ATOM 1251 O O . VAL A 1 176 ? -2.474 4.711 1.879 1.00 98.25 176 VAL A O 1
ATOM 1254 N N . VAL A 1 177 ? -1.423 5.854 0.250 1.00 97.62 177 VAL A N 1
ATOM 1255 C CA . VAL A 1 177 ? -2.409 6.925 0.139 1.00 97.62 177 VAL A CA 1
ATOM 1256 C C . VAL A 1 177 ? -2.906 7.067 -1.285 1.00 97.62 177 VAL A C 1
ATOM 1258 O O . VAL A 1 177 ? -2.110 7.167 -2.212 1.00 97.62 177 VAL A O 1
ATOM 1261 N N . ALA A 1 178 ? -4.220 7.144 -1.463 1.00 96.75 178 ALA A N 1
ATOM 1262 C CA . ALA A 1 178 ? -4.846 7.439 -2.744 1.00 96.75 178 ALA A CA 1
ATOM 1263 C C . ALA A 1 178 ? -5.749 8.671 -2.652 1.00 96.75 178 ALA A C 1
ATOM 1265 O O . ALA A 1 178 ? -6.591 8.770 -1.757 1.00 96.75 178 ALA A O 1
ATOM 1266 N N . TYR A 1 179 ? -5.582 9.586 -3.607 1.00 94.94 179 TYR A N 1
ATOM 1267 C CA . TYR A 1 179 ? -6.359 10.810 -3.746 1.00 94.94 179 TYR A CA 1
ATOM 1268 C C . TYR A 1 179 ? -7.025 10.897 -5.123 1.00 94.94 179 TYR A C 1
ATOM 1270 O O . TYR A 1 179 ? -6.441 10.528 -6.141 1.00 94.94 179 TYR A O 1
ATOM 1278 N N . GLY A 1 180 ? -8.234 11.452 -5.153 1.00 91.12 180 GLY A N 1
ATOM 1279 C CA . GLY A 1 180 ? -8.911 11.860 -6.381 1.00 91.12 180 GLY A CA 1
ATOM 1280 C C . GLY A 1 180 ? -9.780 10.778 -7.023 1.00 91.12 180 GLY A C 1
ATOM 1281 O O . GLY A 1 180 ? -9.511 9.580 -6.939 1.00 91.12 180 GLY A O 1
ATOM 1282 N N . ASN A 1 181 ? -10.833 11.231 -7.704 1.00 85.94 181 ASN A N 1
ATOM 1283 C CA . ASN A 1 181 ? -11.779 10.367 -8.401 1.00 85.94 181 ASN A CA 1
ATOM 1284 C C . ASN A 1 181 ? -11.085 9.506 -9.464 1.00 85.94 181 ASN A C 1
ATOM 1286 O O . ASN A 1 181 ? -10.323 10.003 -10.296 1.00 85.94 181 ASN A O 1
ATOM 1290 N N . GLY A 1 182 ? -11.420 8.216 -9.471 1.00 86.19 182 GLY A N 1
ATOM 1291 C CA . GLY A 1 182 ? -10.877 7.247 -10.422 1.00 86.19 182 GLY A CA 1
ATOM 1292 C C . GLY A 1 182 ? -9.472 6.755 -10.077 1.00 86.19 182 GLY A C 1
ATOM 1293 O O . GLY A 1 182 ? -8.931 5.953 -10.831 1.00 86.19 182 GLY A O 1
ATOM 1294 N N . THR A 1 183 ? -8.878 7.208 -8.967 1.00 91.38 183 THR A N 1
ATOM 1295 C CA . THR A 1 183 ? -7.631 6.654 -8.428 1.00 91.38 183 THR A CA 1
ATOM 1296 C C . THR A 1 183 ? -7.942 5.408 -7.612 1.00 91.38 183 THR A C 1
ATOM 1298 O O . THR A 1 183 ? -8.857 5.418 -6.789 1.00 91.38 183 THR A O 1
ATOM 1301 N N . GLY A 1 184 ? -7.172 4.347 -7.831 1.00 93.50 184 GLY A N 1
ATOM 1302 C CA . GLY A 1 184 ? -7.354 3.054 -7.195 1.00 93.50 184 GLY A CA 1
ATOM 1303 C C . GLY A 1 184 ? -6.036 2.448 -6.733 1.00 93.50 184 GLY A C 1
ATOM 1304 O O . GLY A 1 184 ? -5.040 2.472 -7.460 1.00 93.50 184 GLY A O 1
ATOM 1305 N N . ALA A 1 185 ? -6.023 1.852 -5.545 1.00 96.62 185 ALA A N 1
ATOM 1306 C CA . ALA A 1 185 ? -4.954 0.936 -5.164 1.00 96.62 185 ALA A CA 1
ATOM 1307 C C . ALA A 1 185 ? -5.509 -0.400 -4.665 1.00 96.62 185 ALA A C 1
ATOM 1309 O O . ALA A 1 185 ? -6.597 -0.461 -4.108 1.00 96.62 185 ALA A O 1
ATOM 1310 N N . THR A 1 186 ? -4.749 -1.475 -4.833 1.00 97.56 186 THR A N 1
ATOM 1311 C CA . THR A 1 186 ? -4.936 -2.738 -4.117 1.00 97.56 186 THR A CA 1
ATOM 1312 C C . THR A 1 186 ? -3.690 -3.006 -3.293 1.00 97.56 186 THR A C 1
ATOM 1314 O O . THR A 1 186 ? -2.579 -3.005 -3.819 1.00 97.56 186 THR A O 1
ATOM 1317 N N . VAL A 1 187 ? -3.862 -3.238 -1.999 1.00 97.94 187 VAL A N 1
ATOM 1318 C CA . VAL A 1 187 ? -2.778 -3.545 -1.066 1.00 97.94 187 VAL A CA 1
ATOM 1319 C C . VAL A 1 187 ? -2.898 -5.006 -0.653 1.00 97.94 187 VAL A C 1
ATOM 1321 O O . VAL A 1 187 ? -3.931 -5.413 -0.126 1.00 97.94 187 VAL A O 1
ATOM 1324 N N . SER A 1 188 ? -1.863 -5.810 -0.901 1.00 97.56 188 SER A N 1
ATOM 1325 C CA . SER A 1 188 ? -1.921 -7.253 -0.641 1.00 97.56 188 SER A CA 1
ATOM 1326 C C . SER A 1 188 ? -0.599 -7.826 -0.167 1.00 97.56 188 SER A C 1
ATOM 1328 O O . SER A 1 188 ? 0.429 -7.507 -0.741 1.00 97.56 188 SER A O 1
ATOM 1330 N N . GLN A 1 189 ? -0.582 -8.708 0.835 1.00 97.44 189 GLN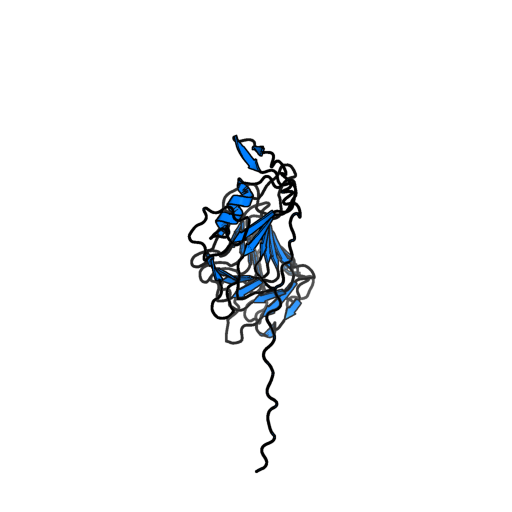 A N 1
ATOM 1331 C CA . GLN A 1 189 ? 0.669 -9.340 1.298 1.00 97.44 189 GLN A CA 1
ATOM 1332 C C . GLN A 1 189 ? 1.758 -8.323 1.684 1.00 97.44 189 GLN A C 1
ATOM 1334 O O . GLN A 1 189 ? 2.933 -8.508 1.360 1.00 97.44 189 GLN A O 1
ATOM 1339 N N . VAL A 1 190 ? 1.371 -7.222 2.332 1.00 98.19 190 VAL A N 1
ATOM 1340 C CA . VAL A 1 190 ? 2.303 -6.177 2.780 1.00 98.19 190 VAL A CA 1
ATOM 1341 C C . VAL A 1 190 ? 2.462 -6.182 4.293 1.00 98.19 190 VAL A C 1
ATOM 1343 O O . VAL A 1 190 ? 1.527 -6.523 5.021 1.00 98.19 190 VAL A O 1
ATOM 1346 N N . ALA A 1 191 ? 3.637 -5.799 4.780 1.00 97.38 191 ALA A N 1
ATOM 1347 C CA . ALA A 1 191 ? 3.842 -5.475 6.187 1.00 97.38 191 ALA A CA 1
ATOM 1348 C C . ALA A 1 191 ? 3.926 -3.959 6.383 1.00 97.38 191 ALA A C 1
ATOM 1350 O O . ALA A 1 191 ? 4.678 -3.299 5.678 1.00 97.38 191 ALA A O 1
ATOM 1351 N N . PHE A 1 192 ? 3.198 -3.413 7.352 1.00 96.75 192 PHE A N 1
ATOM 1352 C CA . PHE A 1 192 ? 3.385 -2.047 7.839 1.00 96.75 192 PHE A CA 1
ATOM 1353 C C . PHE A 1 192 ? 4.259 -2.099 9.090 1.00 96.75 192 PHE A C 1
ATOM 1355 O O . PHE A 1 192 ? 3.827 -2.614 10.125 1.00 96.75 192 PHE A O 1
ATOM 1362 N N . ASP A 1 193 ? 5.497 -1.632 8.960 1.00 95.44 193 ASP A N 1
ATOM 1363 C CA . ASP A 1 193 ? 6.558 -1.749 9.961 1.00 95.44 193 ASP A CA 1
ATOM 1364 C C . ASP A 1 193 ? 6.958 -0.376 10.514 1.00 95.44 193 ASP A C 1
ATOM 1366 O O . ASP A 1 193 ? 7.072 0.598 9.772 1.00 95.44 193 ASP A O 1
ATOM 1370 N N . GLY A 1 194 ? 7.177 -0.305 11.826 1.00 93.25 194 GLY A N 1
ATOM 1371 C CA . GLY A 1 194 ? 7.382 0.955 12.543 1.00 93.25 194 GLY A CA 1
ATOM 1372 C C . GLY A 1 194 ? 6.098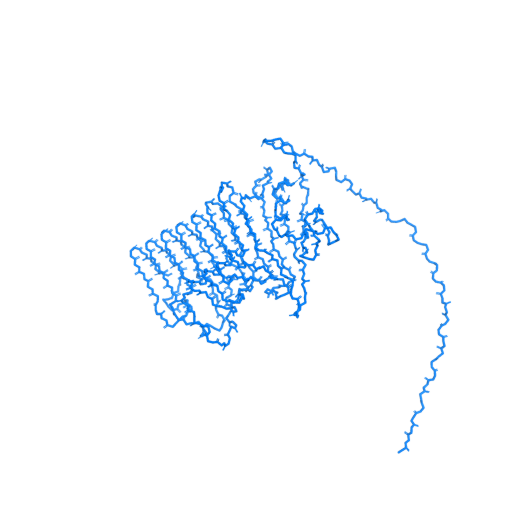 1.748 12.812 1.00 93.25 194 GLY A C 1
ATOM 1373 O O . GLY A 1 194 ? 4.998 1.349 12.434 1.00 93.25 194 GLY A O 1
ATOM 1374 N N . ASP A 1 195 ? 6.249 2.860 13.529 1.00 93.06 195 ASP A N 1
ATOM 1375 C CA . ASP A 1 195 ? 5.143 3.763 13.846 1.00 93.06 195 ASP A CA 1
ATOM 1376 C C . ASP A 1 195 ? 4.852 4.702 12.673 1.00 93.06 195 ASP A C 1
ATOM 1378 O O . ASP A 1 195 ? 5.762 5.060 11.936 1.00 93.06 195 ASP A O 1
ATOM 1382 N N . PHE A 1 196 ? 3.596 5.110 12.512 1.00 94.50 196 PHE A N 1
ATOM 1383 C CA . PHE A 1 196 ? 3.118 6.010 11.466 1.00 94.50 196 PHE A CA 1
ATOM 1384 C C . PHE A 1 196 ? 2.411 7.203 12.105 1.00 94.50 196 PHE A C 1
ATOM 1386 O O . PHE A 1 196 ? 1.479 7.024 12.892 1.00 94.50 196 PHE A O 1
ATOM 1393 N N . ALA A 1 197 ? 2.794 8.430 11.748 1.00 94.62 197 ALA A N 1
ATOM 1394 C CA . ALA A 1 197 ? 2.062 9.621 12.191 1.00 94.62 197 ALA A CA 1
ATOM 1395 C C . ALA A 1 197 ? 0.694 9.767 11.491 1.00 94.62 197 ALA A C 1
ATOM 1397 O O . ALA A 1 197 ? -0.225 10.376 12.036 1.00 94.62 197 ALA A O 1
ATOM 1398 N N . GLY A 1 198 ? 0.561 9.214 10.283 1.00 95.50 198 GLY A N 1
ATOM 1399 C CA . GLY A 1 198 ? -0.671 9.144 9.502 1.00 95.50 198 GLY A CA 1
ATOM 1400 C C . GLY A 1 198 ? -1.371 7.795 9.651 1.00 95.50 198 GLY A C 1
ATOM 1401 O O . GLY A 1 198 ? -1.342 7.198 10.725 1.00 95.50 198 GLY A O 1
ATOM 1402 N N . ALA A 1 199 ? -2.007 7.317 8.577 1.00 96.50 199 ALA A N 1
ATOM 1403 C CA . ALA A 1 199 ? -2.663 6.008 8.524 1.00 96.50 199 ALA A CA 1
ATOM 1404 C C . ALA A 1 199 ? -1.809 4.954 7.802 1.00 96.50 199 ALA A C 1
ATOM 1406 O O . ALA A 1 199 ? -0.978 5.303 6.970 1.00 96.50 199 ALA A O 1
ATOM 1407 N N . HIS A 1 200 ? -2.018 3.656 8.038 1.00 97.06 200 HIS A N 1
ATOM 1408 C CA . HIS A 1 200 ? -1.337 2.648 7.202 1.00 97.06 200 HIS A CA 1
ATOM 1409 C C . HIS A 1 200 ? -1.884 2.670 5.775 1.00 97.06 200 HIS A C 1
ATOM 1411 O O . HIS A 1 200 ? -1.116 2.685 4.813 1.00 97.06 200 HIS A O 1
ATOM 1417 N N . ILE A 1 201 ? -3.209 2.734 5.643 1.00 97.94 201 ILE A N 1
ATOM 1418 C CA . ILE A 1 201 ? -3.900 2.857 4.364 1.00 97.94 201 ILE A CA 1
ATOM 1419 C C . ILE A 1 201 ? -4.873 4.031 4.435 1.00 97.94 201 ILE A C 1
ATOM 1421 O O . ILE A 1 201 ? -5.698 4.101 5.345 1.00 97.94 201 ILE A O 1
ATOM 1425 N N . LYS A 1 202 ? -4.796 4.939 3.462 1.00 97.75 202 LYS A N 1
ATOM 1426 C CA . LYS A 1 202 ? -5.647 6.124 3.372 1.00 97.75 202 LYS A CA 1
ATOM 1427 C C . LYS A 1 202 ? -6.233 6.282 1.972 1.00 97.75 202 LYS A C 1
ATOM 1429 O O . LYS A 1 202 ? -5.497 6.324 0.993 1.00 97.75 202 LYS A O 1
ATOM 1434 N N . CYS A 1 203 ? -7.542 6.467 1.869 1.00 97.50 203 CYS A N 1
ATOM 1435 C CA . CYS A 1 203 ? -8.208 6.835 0.618 1.00 97.50 203 CYS A CA 1
ATOM 1436 C C . CYS A 1 203 ? -9.050 8.100 0.807 1.00 97.50 203 CYS A C 1
ATOM 1438 O O . CYS A 1 203 ? -9.734 8.259 1.821 1.00 97.50 203 CYS A O 1
ATOM 1440 N N . ALA A 1 204 ? -8.973 9.021 -0.153 1.00 96.62 204 ALA A N 1
ATOM 1441 C CA . ALA A 1 204 ? -9.631 10.313 -0.050 1.00 96.62 204 ALA A CA 1
ATOM 1442 C C . ALA A 1 204 ? -10.047 10.911 -1.398 1.00 96.62 204 ALA A C 1
ATOM 1444 O O . ALA A 1 204 ? -9.525 10.556 -2.455 1.00 96.62 204 ALA A O 1
ATOM 1445 N N . HIS A 1 205 ? -10.976 11.867 -1.355 1.00 94.75 205 HIS A N 1
ATOM 1446 C CA . HIS A 1 205 ? -11.444 12.634 -2.517 1.00 94.75 205 HIS A CA 1
ATOM 1447 C C . HIS A 1 205 ? -11.970 11.747 -3.656 1.00 94.75 205 HIS A C 1
ATOM 1449 O O . HIS A 1 205 ? -11.675 11.992 -4.824 1.00 94.75 205 HIS A O 1
ATOM 1455 N N . GLY A 1 206 ? -12.731 10.707 -3.297 1.00 94.12 206 GLY A N 1
ATOM 1456 C CA . GLY A 1 206 ? -13.315 9.744 -4.236 1.00 94.12 206 GLY A CA 1
ATOM 1457 C C . GLY A 1 206 ? -12.357 8.689 -4.791 1.00 94.12 206 GLY A C 1
ATOM 1458 O O . GLY A 1 206 ? -12.723 7.962 -5.716 1.00 94.12 206 GLY A O 1
ATOM 1459 N N . ALA A 1 207 ? -11.147 8.587 -4.236 1.00 95.94 207 ALA A N 1
ATOM 1460 C CA . ALA A 1 207 ? -10.265 7.456 -4.491 1.00 95.94 207 ALA A CA 1
ATOM 1461 C C . ALA A 1 207 ? -10.769 6.180 -3.803 1.00 95.94 207 ALA A C 1
ATOM 1463 O O . ALA A 1 207 ? -11.398 6.240 -2.742 1.00 95.94 207 ALA A O 1
ATOM 1464 N N . GLU A 1 208 ? -10.418 5.028 -4.373 1.00 96.75 208 GLU A N 1
ATOM 1465 C CA . GLU A 1 208 ? -10.714 3.711 -3.815 1.00 96.75 208 GLU A CA 1
ATOM 1466 C C . GLU A 1 208 ? -9.420 2.976 -3.429 1.00 96.75 208 GLU A C 1
ATOM 1468 O O . GLU A 1 208 ? -8.447 2.977 -4.180 1.00 96.75 208 GLU A O 1
ATOM 1473 N N . ILE A 1 209 ? -9.377 2.331 -2.262 1.00 97.75 209 ILE A N 1
ATOM 1474 C CA . ILE A 1 209 ? -8.329 1.351 -1.952 1.00 97.75 209 ILE A CA 1
ATOM 1475 C C . ILE A 1 209 ? -8.958 0.027 -1.531 1.00 97.75 209 ILE A C 1
ATOM 1477 O O . ILE A 1 209 ? -9.724 -0.036 -0.571 1.00 97.75 209 ILE A O 1
ATOM 1481 N N . GLY A 1 210 ? -8.580 -1.034 -2.236 1.00 97.19 210 GLY A N 1
ATOM 1482 C CA . GLY A 1 210 ? -8.832 -2.417 -1.868 1.00 97.19 210 GLY A CA 1
ATOM 1483 C C . GLY A 1 210 ? -7.708 -2.995 -1.005 1.00 97.19 210 GLY A C 1
ATOM 1484 O O . GLY A 1 210 ? -6.531 -2.696 -1.211 1.00 97.19 210 GLY A O 1
ATOM 1485 N N . ALA A 1 211 ? -8.052 -3.871 -0.072 1.00 96.94 211 ALA A N 1
ATOM 1486 C CA . ALA A 1 211 ? -7.124 -4.742 0.639 1.00 96.94 211 ALA A CA 1
ATOM 1487 C C . ALA A 1 211 ? -7.405 -6.204 0.277 1.00 96.94 211 ALA A C 1
ATOM 1489 O O . ALA A 1 211 ? -8.562 -6.579 0.097 1.00 96.94 211 ALA A O 1
ATOM 1490 N N . GLN A 1 212 ? -6.355 -7.024 0.174 1.00 96.38 212 GLN A N 1
ATOM 1491 C CA . GLN A 1 212 ? -6.435 -8.459 -0.131 1.00 96.38 212 GLN A CA 1
ATOM 1492 C C . GLN A 1 212 ? -5.335 -9.248 0.598 1.00 96.38 212 GLN A C 1
ATOM 1494 O O . GLN A 1 212 ? -4.289 -8.710 0.954 1.00 96.38 212 GLN A O 1
ATOM 1499 N N . GLY A 1 213 ? -5.544 -10.547 0.803 1.00 96.00 213 GLY A N 1
ATOM 1500 C CA . GLY A 1 213 ? -4.541 -11.444 1.377 1.00 96.00 213 GLY A CA 1
ATOM 1501 C C . GLY A 1 213 ? -4.152 -11.106 2.822 1.00 96.00 213 GLY A C 1
ATOM 1502 O O . GLY A 1 213 ? -4.927 -10.532 3.584 1.00 96.00 213 GLY A O 1
ATOM 1503 N N . LEU A 1 214 ? -2.937 -11.501 3.214 1.00 96.56 214 LEU A N 1
ATOM 1504 C CA . LEU A 1 214 ? -2.399 -11.250 4.553 1.00 96.56 214 LEU A CA 1
ATOM 1505 C C . LEU A 1 214 ? -1.775 -9.852 4.644 1.00 96.56 214 LEU A C 1
ATOM 1507 O O . LEU A 1 214 ? -0.734 -9.595 4.046 1.00 96.56 214 LEU A O 1
ATOM 1511 N N . ILE A 1 215 ? -2.347 -8.966 5.448 1.00 97.12 215 ILE A N 1
ATOM 1512 C CA . ILE A 1 215 ? -1.734 -7.688 5.809 1.00 97.12 215 ILE A CA 1
ATOM 1513 C C . ILE A 1 215 ? -1.175 -7.802 7.221 1.00 97.12 215 ILE A C 1
ATOM 1515 O O . ILE A 1 215 ? -1.880 -8.154 8.167 1.00 97.12 215 ILE A O 1
ATOM 1519 N N . LEU A 1 216 ? 0.108 -7.494 7.356 1.00 96.00 216 LEU A N 1
ATOM 1520 C CA . LEU A 1 216 ? 0.825 -7.606 8.612 1.00 96.00 216 LEU A CA 1
ATOM 1521 C C . LEU A 1 216 ? 1.022 -6.231 9.229 1.00 96.00 216 LEU A C 1
ATOM 1523 O O . LEU A 1 216 ? 1.537 -5.324 8.582 1.00 96.00 216 LEU A O 1
ATOM 1527 N N . ILE A 1 217 ? 0.628 -6.078 10.485 1.00 94.38 217 ILE A N 1
ATOM 1528 C CA . ILE A 1 217 ? 0.746 -4.822 11.214 1.00 94.38 217 ILE A CA 1
ATOM 1529 C C . ILE A 1 217 ? 1.770 -5.002 12.335 1.00 94.38 217 ILE A C 1
ATOM 1531 O O . ILE A 1 217 ? 1.522 -5.706 13.321 1.00 94.38 217 ILE A O 1
ATOM 1535 N N . LYS A 1 218 ? 2.941 -4.385 12.156 1.00 92.81 218 LYS A N 1
ATOM 1536 C CA . LYS A 1 218 ? 4.101 -4.499 13.050 1.00 92.81 218 LYS A CA 1
ATOM 1537 C C . LYS A 1 218 ? 4.357 -3.250 13.887 1.00 92.81 218 LYS A C 1
ATOM 1539 O O . LYS A 1 218 ? 5.072 -3.352 14.877 1.00 92.81 218 LYS A O 1
ATOM 1544 N N . GLY A 1 219 ? 3.745 -2.111 13.580 1.00 88.56 219 GLY A N 1
ATOM 1545 C CA . GLY A 1 219 ? 3.849 -0.905 14.406 1.00 88.56 219 GLY A CA 1
ATOM 1546 C C . GLY A 1 219 ? 2.539 -0.138 14.548 1.00 88.56 219 GLY A C 1
ATOM 1547 O O . GLY A 1 219 ? 1.469 -0.664 14.224 1.00 88.56 219 GLY A O 1
ATOM 1548 N N . ASN A 1 220 ? 2.619 1.058 15.133 1.00 90.69 220 ASN A N 1
ATOM 1549 C CA . ASN A 1 220 ? 1.449 1.868 15.451 1.00 90.69 220 ASN A CA 1
ATOM 1550 C C . ASN A 1 220 ? 1.048 2.808 14.314 1.00 90.69 220 ASN A C 1
ATOM 1552 O O . ASN A 1 220 ? 1.871 3.205 13.504 1.00 90.69 220 ASN A O 1
ATOM 1556 N N . SER A 1 221 ? -0.195 3.276 14.348 1.00 90.31 221 SER A N 1
ATOM 1557 C CA . SER A 1 221 ? -0.626 4.457 13.610 1.00 90.31 221 SER A CA 1
ATOM 1558 C C . SER A 1 221 ? -1.260 5.455 14.576 1.00 90.31 221 SER A C 1
ATOM 1560 O O . SER A 1 221 ? -2.167 5.111 15.336 1.00 90.31 221 SER A O 1
ATOM 1562 N N . VAL A 1 222 ? -0.787 6.703 14.546 1.00 89.19 222 VAL A N 1
ATOM 1563 C CA . VAL A 1 222 ? -1.321 7.784 15.384 1.00 89.19 222 VAL A CA 1
ATOM 1564 C C . VAL A 1 222 ? -2.769 8.088 15.009 1.00 89.19 222 VAL A C 1
ATOM 1566 O O . VAL A 1 222 ? -3.578 8.300 15.909 1.00 89.19 222 VAL A O 1
ATOM 1569 N N . LEU A 1 223 ? -3.105 8.075 13.712 1.00 89.44 223 LEU A N 1
ATOM 1570 C CA . LEU A 1 223 ? -4.467 8.332 13.243 1.00 89.44 223 LEU A CA 1
ATOM 1571 C C . LEU A 1 223 ? -5.336 7.078 13.241 1.00 89.44 223 LEU A C 1
ATOM 1573 O O . LEU A 1 223 ? -6.301 7.022 13.993 1.00 89.44 223 LEU A O 1
ATOM 1577 N N . SER A 1 224 ? -5.043 6.115 12.363 1.00 93.88 224 SER A N 1
ATOM 1578 C CA . SER A 1 224 ? -5.802 4.869 12.219 1.00 93.88 224 SER A CA 1
ATOM 1579 C C . SER A 1 224 ? -5.105 3.884 11.282 1.00 93.88 224 SER A C 1
ATOM 1581 O O . SER A 1 224 ? -4.411 4.297 10.359 1.00 93.88 224 SER A O 1
ATOM 1583 N N . HIS A 1 225 ? -5.352 2.583 11.406 1.00 94.06 225 HIS A N 1
ATOM 1584 C CA . HIS A 1 225 ? -4.811 1.637 10.420 1.00 94.06 225 HIS A CA 1
ATOM 1585 C C . HIS A 1 225 ? -5.421 1.829 9.029 1.00 94.06 225 HIS A C 1
ATOM 1587 O O . HIS A 1 225 ? -4.700 1.795 8.032 1.00 94.06 225 HIS A O 1
ATOM 1593 N N . VAL A 1 226 ? -6.725 2.087 8.965 1.00 96.50 226 VAL A N 1
ATOM 1594 C CA . VAL A 1 226 ? -7.422 2.387 7.716 1.00 96.50 226 VAL A CA 1
ATOM 1595 C C . VAL A 1 226 ? -8.218 3.681 7.860 1.00 96.50 226 VAL A C 1
ATOM 1597 O O . VAL A 1 226 ? -9.053 3.804 8.755 1.00 96.50 226 VAL A O 1
ATOM 1600 N N . LEU A 1 227 ? -7.990 4.621 6.944 1.00 97.38 227 LEU A N 1
ATOM 1601 C CA . LEU A 1 227 ? -8.683 5.904 6.859 1.00 97.38 227 LEU A CA 1
ATOM 1602 C C . LEU A 1 227 ? -9.380 6.037 5.500 1.00 97.38 227 LEU A C 1
ATOM 1604 O O . LEU A 1 227 ? -8.750 5.932 4.447 1.00 97.38 227 LEU A O 1
ATOM 1608 N N . ALA A 1 228 ? -10.678 6.319 5.526 1.00 98.00 228 ALA A N 1
ATOM 1609 C CA . ALA A 1 228 ? -11.445 6.725 4.356 1.00 98.00 228 ALA A CA 1
ATOM 1610 C C . ALA A 1 228 ? -12.090 8.085 4.645 1.00 98.00 228 ALA A C 1
ATOM 1612 O O . ALA A 1 228 ? -12.887 8.209 5.575 1.00 98.00 228 ALA A O 1
ATOM 1613 N N . GLU A 1 229 ? -11.755 9.109 3.865 1.00 96.94 229 GLU A N 1
ATOM 1614 C CA . GLU A 1 229 ? -12.262 10.471 4.069 1.00 96.94 229 GLU A CA 1
ATOM 1615 C C . GLU A 1 229 ? -12.748 11.101 2.760 1.00 96.94 229 GLU A C 1
ATOM 1617 O O . GLU A 1 229 ? -12.339 10.710 1.675 1.00 96.94 229 GLU A O 1
ATOM 1622 N N . THR A 1 230 ? -13.622 12.100 2.837 1.00 96.31 230 THR A N 1
ATOM 1623 C CA . THR A 1 230 ? -14.059 12.928 1.694 1.00 96.31 230 THR A CA 1
ATOM 1624 C C . THR A 1 230 ? -14.428 12.110 0.449 1.00 96.31 230 THR A C 1
ATOM 1626 O O . THR A 1 230 ? -13.730 12.143 -0.563 1.00 96.31 230 THR A O 1
ATOM 1629 N N . ASN A 1 231 ? -15.522 11.354 0.514 1.00 96.81 231 ASN A N 1
ATOM 1630 C CA . ASN A 1 231 ? -15.981 10.430 -0.536 1.00 96.81 231 ASN A CA 1
ATOM 1631 C C . ASN A 1 231 ? -15.016 9.266 -0.853 1.00 96.81 231 ASN A C 1
ATOM 1633 O O . ASN A 1 231 ? -15.260 8.529 -1.803 1.00 96.81 231 ASN A O 1
ATOM 1637 N N . GLY A 1 232 ? -13.918 9.098 -0.111 1.00 97.44 232 GLY A N 1
ATOM 1638 C CA . GLY A 1 232 ? -13.014 7.959 -0.262 1.00 97.44 232 GLY A CA 1
ATOM 1639 C C . GLY A 1 232 ? -13.714 6.632 0.030 1.00 97.44 232 GLY A C 1
ATOM 1640 O O . GLY A 1 232 ? -14.652 6.565 0.833 1.00 97.44 232 GLY A O 1
ATOM 1641 N N . ARG A 1 233 ? -13.258 5.565 -0.624 1.00 97.81 233 ARG A N 1
ATOM 1642 C CA . ARG A 1 233 ? -13.809 4.223 -0.451 1.00 97.81 233 ARG A CA 1
ATOM 1643 C C . ARG A 1 233 ? -12.720 3.220 -0.115 1.00 97.81 233 ARG A C 1
ATOM 1645 O O . ARG A 1 233 ? -11.798 3.013 -0.893 1.00 97.81 233 ARG A O 1
ATOM 1652 N N . PHE A 1 234 ? -12.854 2.551 1.022 1.00 97.94 234 PHE A N 1
ATOM 1653 C CA . PHE A 1 234 ? -12.001 1.420 1.361 1.00 97.94 234 PHE A CA 1
ATOM 1654 C C . PHE A 1 234 ? -12.786 0.112 1.282 1.00 97.94 234 PHE A C 1
ATOM 1656 O O . PHE A 1 234 ? -13.913 0.024 1.774 1.00 97.94 234 PHE A O 1
ATOM 1663 N N . VAL A 1 235 ? -12.192 -0.914 0.677 1.00 97.50 235 VAL A N 1
ATOM 1664 C CA . VAL A 1 235 ? -12.816 -2.230 0.512 1.00 97.50 235 VAL A CA 1
ATOM 1665 C C . VAL A 1 235 ? -11.861 -3.315 0.998 1.00 97.50 235 VAL A C 1
ATOM 1667 O O . VAL A 1 235 ? -10.778 -3.494 0.458 1.00 97.50 235 VAL A O 1
ATOM 1670 N N . ALA A 1 236 ? -12.281 -4.077 1.997 1.00 95.12 236 ALA A N 1
ATOM 1671 C CA . ALA A 1 236 ? -11.648 -5.308 2.439 1.00 95.12 236 ALA A CA 1
ATOM 1672 C C . ALA A 1 236 ? -12.692 -6.429 2.385 1.00 95.12 236 ALA A C 1
ATOM 1674 O O . ALA A 1 236 ? -13.579 -6.528 3.238 1.00 95.12 236 ALA A O 1
ATOM 1675 N N . ASP A 1 237 ? -12.616 -7.234 1.326 1.00 83.81 237 ASP A N 1
ATOM 1676 C CA . ASP A 1 237 ? -13.543 -8.340 1.085 1.00 83.81 237 ASP A CA 1
ATOM 1677 C C . ASP A 1 237 ? -13.161 -9.615 1.868 1.00 83.81 237 ASP A C 1
ATOM 1679 O O . ASP A 1 237 ? -12.300 -9.588 2.750 1.00 83.81 237 ASP A O 1
ATOM 1683 N N . ASN A 1 238 ? -13.830 -10.738 1.566 1.00 78.88 238 ASN A N 1
ATOM 1684 C CA . ASN A 1 238 ? -13.720 -12.034 2.262 1.00 78.88 238 ASN A CA 1
ATOM 1685 C C . ASN A 1 238 ? -12.331 -12.699 2.210 1.00 78.88 238 ASN A C 1
ATOM 1687 O O . ASN A 1 238 ? -12.180 -13.829 2.673 1.00 78.88 238 ASN A O 1
ATOM 1691 N N . HIS A 1 239 ? -11.323 -12.036 1.647 1.00 85.25 239 HIS A N 1
ATOM 1692 C CA . HIS A 1 239 ? -9.978 -12.579 1.484 1.00 85.25 239 HIS A CA 1
ATOM 1693 C C . HIS A 1 239 ? -8.908 -11.770 2.217 1.00 85.25 239 HIS A C 1
ATOM 1695 O O . HIS A 1 239 ? -7.724 -11.948 1.927 1.00 85.25 239 HIS A O 1
ATOM 1701 N N . VAL A 1 240 ? -9.286 -10.884 3.145 1.00 95.62 240 VAL A N 1
ATOM 1702 C CA . VAL A 1 240 ? -8.326 -10.090 3.923 1.00 95.62 240 VAL A CA 1
ATOM 1703 C C . VAL A 1 240 ? -8.121 -10.678 5.313 1.00 95.62 240 VAL A C 1
ATOM 1705 O O . VAL A 1 240 ? -9.048 -10.754 6.115 1.00 95.62 240 VAL A O 1
ATOM 1708 N N . THR A 1 241 ? -6.874 -11.004 5.639 1.00 96.12 241 THR A N 1
ATOM 1709 C CA . THR A 1 241 ? -6.451 -11.346 6.999 1.00 96.12 241 THR A CA 1
ATOM 1710 C C . THR A 1 241 ? -5.530 -10.256 7.519 1.00 96.12 241 THR A C 1
ATOM 1712 O O . THR A 1 241 ? -4.487 -10.006 6.923 1.00 96.12 241 THR A O 1
ATOM 1715 N N . LEU A 1 242 ? -5.871 -9.629 8.644 1.00 94.69 242 LEU A N 1
ATOM 1716 C CA . LEU A 1 242 ? -4.987 -8.698 9.340 1.00 94.69 242 LEU A CA 1
ATOM 1717 C C . LEU A 1 242 ? -4.364 -9.407 10.528 1.00 94.69 242 LEU A C 1
ATOM 1719 O O . LEU A 1 242 ? -5.068 -9.854 11.434 1.00 94.69 242 LEU A O 1
ATOM 1723 N N . ALA A 1 243 ? -3.042 -9.501 10.523 1.00 94.50 243 ALA A N 1
ATOM 1724 C CA . ALA A 1 243 ? -2.287 -10.075 11.622 1.00 94.50 243 ALA A CA 1
ATOM 1725 C C . ALA A 1 243 ? -1.534 -8.989 12.387 1.00 94.50 243 ALA A C 1
ATOM 1727 O O . ALA A 1 243 ? -0.889 -8.118 11.799 1.00 94.50 243 ALA A O 1
ATOM 1728 N N . PHE A 1 244 ? -1.608 -9.068 13.712 1.00 91.38 244 PHE A N 1
ATOM 1729 C CA . PHE A 1 244 ? -0.968 -8.133 14.627 1.00 91.38 244 PHE A CA 1
ATOM 1730 C C . PHE A 1 244 ? 0.252 -8.798 15.266 1.00 91.38 244 PHE A C 1
ATOM 1732 O O . PHE A 1 244 ? 0.120 -9.766 16.019 1.00 91.38 244 PHE A O 1
ATOM 1739 N N . GLU A 1 245 ? 1.453 -8.307 14.954 1.00 89.31 245 GLU A N 1
ATOM 1740 C CA . GLU A 1 245 ? 2.705 -8.964 15.369 1.00 89.31 245 GLU A CA 1
ATOM 1741 C C . GLU A 1 245 ? 3.472 -8.242 16.476 1.00 89.31 245 GLU A C 1
ATOM 1743 O O . GLU A 1 245 ? 4.336 -8.849 17.111 1.00 89.31 245 GLU A O 1
ATOM 1748 N N . ASN A 1 246 ? 3.134 -6.994 16.797 1.00 76.06 246 ASN A N 1
ATOM 1749 C CA . ASN A 1 246 ? 3.911 -6.256 17.785 1.00 76.06 246 ASN A CA 1
ATOM 1750 C C . ASN A 1 246 ? 3.659 -6.776 19.218 1.00 76.06 246 ASN A C 1
ATOM 1752 O O . ASN A 1 246 ? 2.516 -7.014 19.610 1.00 76.06 246 ASN A O 1
ATOM 1756 N N . ALA A 1 247 ? 4.736 -7.028 19.967 1.00 51.69 247 ALA A N 1
ATOM 1757 C CA . ALA A 1 247 ? 4.724 -7.680 21.281 1.00 51.69 247 ALA A CA 1
ATOM 1758 C C . ALA A 1 247 ? 4.909 -6.699 22.453 1.00 51.69 247 ALA A C 1
ATOM 1760 O O . ALA A 1 247 ? 4.709 -7.081 23.605 1.00 51.69 247 ALA A O 1
ATOM 1761 N N . SER A 1 248 ? 5.275 -5.439 22.190 1.00 50.22 248 SER A N 1
ATOM 1762 C CA . SER A 1 248 ? 5.668 -4.495 23.240 1.00 50.22 248 SER A CA 1
ATOM 1763 C C . SER A 1 248 ? 4.943 -3.154 23.131 1.00 50.22 248 SER A C 1
ATOM 1765 O O . SER A 1 248 ? 5.460 -2.196 22.564 1.00 50.22 248 SER A O 1
ATOM 1767 N N . GLY A 1 249 ? 3.753 -3.071 23.729 1.00 55.44 249 GLY A N 1
ATOM 1768 C CA . GLY A 1 249 ? 3.207 -1.799 24.218 1.00 55.44 249 GLY A CA 1
ATOM 1769 C C . GLY A 1 249 ? 2.778 -0.769 23.171 1.00 55.44 249 GLY A C 1
ATOM 1770 O O . GLY A 1 249 ? 2.549 0.385 23.537 1.00 55.44 249 GLY A O 1
ATOM 1771 N N . THR A 1 250 ? 2.640 -1.148 21.901 1.00 51.91 250 THR A N 1
ATOM 1772 C CA . THR A 1 250 ? 2.081 -0.258 20.883 1.00 51.91 250 THR A CA 1
ATOM 1773 C C . THR A 1 250 ? 0.635 0.079 21.244 1.00 51.91 250 THR A C 1
ATOM 1775 O O . THR A 1 250 ? -0.213 -0.799 21.403 1.00 51.91 250 THR A O 1
ATOM 1778 N N . LYS A 1 251 ? 0.374 1.372 21.457 1.00 60.91 251 LYS A N 1
ATOM 1779 C CA . LYS A 1 251 ? -0.947 1.917 21.779 1.00 60.91 251 LYS A CA 1
ATOM 1780 C C . LYS A 1 251 ? -1.677 2.194 20.480 1.00 60.91 251 LYS A C 1
ATOM 1782 O O . LYS A 1 251 ? -1.458 3.229 19.867 1.00 60.91 251 LYS A O 1
ATOM 1787 N N . TRP A 1 252 ? -2.532 1.269 20.093 1.00 72.19 252 TRP A N 1
ATOM 1788 C CA . TRP A 1 252 ? -3.416 1.412 18.951 1.00 72.19 252 TRP A CA 1
ATOM 1789 C C . TRP A 1 252 ? -4.365 2.575 19.224 1.00 72.19 252 TRP A C 1
ATOM 1791 O O . TRP A 1 252 ? -5.036 2.583 20.258 1.00 72.19 252 TRP A O 1
ATOM 1801 N N . THR A 1 253 ? -4.415 3.564 18.336 1.00 67.00 253 THR A N 1
ATOM 1802 C CA . THR A 1 253 ? -5.363 4.672 18.504 1.00 67.00 253 THR A CA 1
ATOM 1803 C C . THR A 1 253 ? -6.733 4.296 17.943 1.00 67.00 253 THR A C 1
ATOM 1805 O O . THR A 1 253 ? -7.743 4.487 18.624 1.00 67.00 253 THR A O 1
ATOM 1808 N N . LEU A 1 254 ? -6.771 3.744 16.720 1.00 81.75 254 LEU A N 1
ATOM 1809 C CA . LEU A 1 254 ? -8.010 3.533 15.968 1.00 81.75 254 LEU A CA 1
ATOM 1810 C C . LEU A 1 254 ? -7.876 2.464 14.865 1.00 81.75 254 LEU A C 1
ATOM 1812 O O . LEU A 1 254 ? -7.017 2.586 13.991 1.00 81.75 254 LEU A O 1
ATOM 1816 N N . ALA A 1 255 ? -8.735 1.436 14.838 1.00 84.06 255 ALA A N 1
ATOM 1817 C CA . ALA A 1 255 ? -8.659 0.432 13.763 1.00 84.06 255 ALA A CA 1
ATOM 1818 C C . ALA A 1 255 ? -9.171 0.967 12.411 1.00 84.06 255 ALA A C 1
ATOM 1820 O O . ALA A 1 255 ? -8.547 0.708 11.381 1.00 84.06 255 ALA A O 1
ATOM 1821 N N . GLY A 1 256 ? -10.252 1.757 12.409 1.00 87.19 256 GLY A N 1
ATOM 1822 C CA . GLY A 1 256 ? -10.798 2.374 11.196 1.00 87.19 256 GLY A CA 1
ATOM 1823 C C . GLY A 1 256 ? -11.439 3.746 11.427 1.00 87.19 256 GLY A C 1
ATOM 1824 O O . GLY A 1 256 ? -12.236 3.906 12.350 1.00 87.19 256 GLY A O 1
ATOM 1825 N N . TRP A 1 257 ? -11.127 4.721 10.570 1.00 93.44 257 TRP A N 1
ATOM 1826 C CA . TRP A 1 257 ? -11.719 6.067 10.570 1.00 93.44 257 TRP A CA 1
ATOM 1827 C C . TRP A 1 257 ? -12.436 6.363 9.252 1.00 93.44 257 TRP A C 1
ATOM 1829 O O . TRP A 1 257 ? -11.794 6.471 8.209 1.00 93.44 257 TRP A O 1
ATOM 1839 N N . CYS A 1 258 ? -13.756 6.557 9.280 1.00 92.38 258 CYS A N 1
ATOM 1840 C CA . CYS A 1 258 ? -14.552 6.914 8.104 1.00 92.38 258 CYS A CA 1
ATOM 1841 C C . CYS A 1 258 ? -15.235 8.282 8.271 1.00 92.38 258 CYS A C 1
ATOM 1843 O O . CYS A 1 258 ? -15.984 8.475 9.229 1.00 92.38 258 CYS A O 1
ATOM 1845 N N . CYS A 1 259 ? -15.014 9.240 7.363 1.00 95.44 259 CYS A N 1
ATOM 1846 C CA . CYS A 1 259 ? -15.662 10.556 7.453 1.00 95.44 259 CYS A CA 1
ATOM 1847 C C . CYS A 1 259 ? -15.995 11.232 6.114 1.00 95.44 259 CYS A C 1
ATOM 1849 O O . CYS A 1 259 ? -15.486 10.864 5.060 1.00 95.44 259 CYS A O 1
ATOM 1851 N N . THR A 1 260 ? -16.848 12.259 6.162 1.00 96.44 260 THR A N 1
ATOM 1852 C CA . THR A 1 260 ? -17.184 13.142 5.027 1.00 96.44 260 THR A CA 1
ATOM 1853 C C . THR A 1 260 ? -17.681 12.353 3.813 1.00 96.44 260 THR A C 1
ATOM 1855 O O . THR A 1 260 ? -17.040 12.334 2.762 1.00 96.44 260 THR A O 1
ATOM 1858 N N . ASN A 1 261 ? -18.814 11.663 3.972 1.00 96.81 261 ASN A N 1
ATOM 1859 C CA . ASN A 1 261 ? -19.431 10.791 2.955 1.00 96.81 261 ASN A CA 1
ATOM 1860 C C . ASN A 1 261 ? -18.525 9.656 2.431 1.00 96.81 261 ASN A C 1
ATOM 1862 O O . ASN A 1 261 ? -18.788 9.091 1.369 1.00 96.81 261 ASN A O 1
ATOM 1866 N N . ALA A 1 262 ? -17.432 9.335 3.124 1.00 97.88 262 ALA A N 1
ATOM 1867 C CA . ALA A 1 262 ? -16.622 8.172 2.795 1.00 97.88 262 ALA A CA 1
ATOM 1868 C C . ALA A 1 262 ? -17.343 6.866 3.157 1.00 97.88 262 ALA A C 1
ATOM 1870 O O . ALA A 1 262 ? -18.312 6.851 3.921 1.00 97.88 262 ALA A O 1
ATOM 1871 N N . SER A 1 263 ? -16.839 5.754 2.625 1.00 98.06 263 SER A N 1
ATOM 1872 C CA . SER A 1 263 ? -17.357 4.422 2.936 1.00 98.06 263 SER A CA 1
ATOM 1873 C C . SER A 1 263 ? -16.243 3.404 3.159 1.00 98.06 263 SER A C 1
ATOM 1875 O O . SER A 1 263 ? -15.212 3.425 2.486 1.00 98.06 263 SER A O 1
ATOM 1877 N N . MET A 1 264 ? -16.462 2.491 4.099 1.00 97.88 264 MET A N 1
ATOM 1878 C CA . MET A 1 264 ? -15.636 1.310 4.311 1.00 97.88 264 MET A CA 1
ATOM 1879 C C . MET A 1 264 ? -16.484 0.050 4.263 1.00 97.88 264 MET A C 1
ATOM 1881 O O . MET A 1 264 ? -17.498 -0.039 4.949 1.00 97.88 264 MET A O 1
ATOM 1885 N N . TYR A 1 265 ? -16.029 -0.940 3.506 1.00 97.38 265 TYR A N 1
ATOM 1886 C CA . TYR A 1 265 ? -16.646 -2.259 3.404 1.00 97.38 265 TYR A CA 1
ATOM 1887 C C . TYR A 1 265 ? -15.655 -3.275 3.966 1.00 97.38 265 TYR A C 1
ATOM 1889 O O . TYR A 1 265 ? -14.645 -3.546 3.333 1.00 97.38 265 TYR A O 1
ATOM 1897 N N . LEU A 1 266 ? -15.907 -3.777 5.171 1.00 95.56 266 LEU A N 1
ATOM 1898 C CA . LEU A 1 266 ? -14.950 -4.515 6.004 1.00 95.56 266 LEU A CA 1
ATOM 1899 C C . LEU A 1 266 ? -15.433 -5.925 6.375 1.00 95.56 266 LEU A C 1
ATOM 1901 O O . LEU A 1 266 ? -14.767 -6.630 7.129 1.00 95.56 266 LEU A O 1
ATOM 1905 N N . GLY A 1 267 ? -16.614 -6.335 5.905 1.00 90.81 267 GLY A N 1
ATOM 1906 C CA . GLY A 1 267 ? -17.291 -7.523 6.431 1.00 90.81 267 GLY A CA 1
ATOM 1907 C C . GLY A 1 267 ? -16.649 -8.871 6.127 1.00 90.81 267 GLY A C 1
ATOM 1908 O O . GLY A 1 267 ? -17.068 -9.876 6.693 1.00 90.81 267 GLY A O 1
ATOM 1909 N N . GLY A 1 268 ? -15.620 -8.894 5.284 1.00 86.38 268 GLY A N 1
ATOM 1910 C CA . GLY A 1 268 ? -14.875 -10.102 4.953 1.00 86.38 268 GLY A CA 1
ATOM 1911 C C . GLY A 1 268 ? -13.552 -10.287 5.697 1.00 86.38 268 GLY A C 1
ATOM 1912 O O . GLY A 1 268 ? -12.831 -11.249 5.439 1.00 86.38 268 GLY A O 1
ATOM 1913 N N . MET A 1 269 ? -13.210 -9.379 6.611 1.00 95.12 269 MET A N 1
ATOM 1914 C CA . MET A 1 269 ? -11.911 -9.397 7.279 1.00 95.12 269 MET A CA 1
ATOM 1915 C C . MET A 1 269 ? -11.820 -10.474 8.364 1.00 95.12 269 MET A C 1
ATOM 1917 O O . MET A 1 269 ? -12.726 -10.657 9.176 1.00 95.12 269 MET A O 1
ATOM 1921 N N . THR A 1 270 ? -10.663 -11.126 8.441 1.00 95.88 270 THR A N 1
ATOM 1922 C CA . THR A 1 270 ? -10.258 -11.973 9.570 1.00 95.88 270 THR A CA 1
ATOM 1923 C C . THR A 1 270 ? -9.118 -11.309 10.333 1.00 95.88 270 THR A C 1
ATOM 1925 O O . THR A 1 270 ? -8.249 -10.675 9.738 1.00 95.88 270 THR A O 1
ATOM 1928 N N . PHE A 1 271 ? -9.088 -11.471 11.657 1.00 94.56 271 PHE A N 1
ATOM 1929 C CA . PHE A 1 271 ? -8.069 -10.868 12.515 1.00 94.56 271 PHE A CA 1
ATOM 1930 C C . PHE A 1 271 ? -7.294 -11.933 13.295 1.00 94.56 271 PHE A C 1
ATOM 1932 O O . PHE A 1 271 ? -7.898 -12.751 13.988 1.00 94.56 271 PHE A O 1
ATOM 1939 N N . ILE A 1 272 ? -5.964 -11.887 13.226 1.00 95.00 272 ILE A N 1
ATOM 1940 C CA . ILE A 1 272 ? -5.048 -12.738 13.997 1.00 95.00 272 ILE A CA 1
ATOM 1941 C C . ILE A 1 272 ? -4.395 -11.890 15.088 1.00 95.00 272 ILE A C 1
ATOM 1943 O O . ILE A 1 272 ? -3.880 -10.810 14.807 1.00 95.00 272 ILE A O 1
ATOM 1947 N N . ASN A 1 273 ? -4.386 -12.402 16.322 1.00 92.44 273 ASN A N 1
ATOM 1948 C CA . ASN A 1 273 ? -3.889 -11.716 17.521 1.00 92.44 273 ASN A CA 1
ATOM 1949 C C . ASN A 1 273 ? -4.616 -10.389 17.822 1.00 92.44 273 ASN A C 1
ATOM 1951 O O . ASN A 1 273 ? -4.004 -9.393 18.216 1.00 92.44 273 ASN A O 1
ATOM 1955 N N . LYS A 1 274 ? -5.934 -10.334 17.583 1.00 91.31 274 LYS A N 1
ATOM 1956 C CA . LYS A 1 274 ? -6.742 -9.108 17.732 1.00 91.31 274 LYS A CA 1
ATOM 1957 C C . LYS A 1 274 ? -6.769 -8.547 19.153 1.00 91.31 274 LYS A C 1
ATOM 1959 O O . LYS A 1 274 ? -7.037 -7.367 19.333 1.00 91.31 274 LYS A O 1
ATOM 1964 N N . GLU A 1 275 ? -6.483 -9.374 20.152 1.00 89.69 275 GLU A N 1
ATOM 1965 C CA . GLU A 1 275 ? -6.335 -8.982 21.553 1.00 89.69 275 GLU A CA 1
ATOM 1966 C C . GLU A 1 275 ? -5.164 -8.021 21.795 1.00 89.69 275 GLU A C 1
ATOM 1968 O O . GLU A 1 275 ? -5.134 -7.342 22.819 1.00 89.69 275 GLU A O 1
ATOM 1973 N N . ARG A 1 276 ? -4.218 -7.926 20.851 1.00 87.06 276 ARG A N 1
ATOM 1974 C CA . ARG A 1 276 ? -3.122 -6.950 20.894 1.00 87.06 276 ARG A CA 1
ATOM 1975 C C . ARG A 1 276 ? -3.562 -5.542 20.498 1.00 87.06 276 ARG A C 1
ATOM 1977 O O . ARG A 1 276 ? -2.866 -4.582 20.823 1.00 87.06 276 ARG A O 1
ATOM 1984 N N . ALA A 1 277 ? -4.697 -5.412 19.812 1.00 87.50 277 ALA A N 1
ATOM 1985 C CA . ALA A 1 277 ? -5.237 -4.119 19.433 1.00 87.50 277 ALA A CA 1
ATOM 1986 C C . ALA A 1 277 ? -5.922 -3.443 20.627 1.00 87.50 277 ALA A C 1
ATOM 1988 O O . ALA A 1 277 ? -6.856 -3.977 21.228 1.00 87.50 277 ALA A O 1
ATOM 1989 N N . THR A 1 278 ? -5.464 -2.239 20.954 1.00 89.12 278 THR A N 1
ATOM 1990 C CA . THR A 1 278 ? -6.026 -1.373 22.001 1.00 89.12 278 THR A CA 1
ATOM 1991 C C . THR A 1 278 ? -6.769 -0.175 21.389 1.00 89.12 278 THR A C 1
ATOM 1993 O O . THR A 1 278 ? -6.934 -0.094 20.175 1.00 89.12 278 THR A O 1
ATOM 1996 N N . GLY A 1 279 ? -7.303 0.725 22.212 1.00 90.69 279 GLY A N 1
ATOM 1997 C CA . GLY A 1 279 ? -7.919 1.963 21.727 1.00 90.69 279 GLY A CA 1
ATOM 1998 C C . GLY A 1 279 ? -9.260 1.766 21.026 1.00 90.69 279 GLY A C 1
ATOM 1999 O O . GLY A 1 279 ? -9.969 0.788 21.273 1.00 90.69 279 GLY A O 1
ATOM 2000 N N . LEU A 1 280 ? -9.635 2.751 20.211 1.00 93.50 280 LEU A N 1
ATOM 2001 C CA . LEU A 1 280 ? -10.959 2.858 19.613 1.00 93.50 280 LEU A CA 1
ATOM 2002 C C . LEU A 1 280 ? -11.116 1.873 18.446 1.00 93.50 280 LEU A C 1
ATOM 2004 O O . LEU A 1 280 ? -10.311 1.852 17.519 1.00 93.50 280 LEU A O 1
ATOM 2008 N N . ARG A 1 281 ? -12.172 1.056 18.450 1.00 94.81 281 ARG A N 1
ATOM 2009 C CA . ARG A 1 281 ? -12.397 0.084 17.360 1.00 94.81 281 ARG A CA 1
ATOM 2010 C C . ARG A 1 281 ? -12.664 0.762 16.024 1.00 94.81 281 ARG A C 1
ATOM 2012 O O . ARG A 1 281 ? -12.162 0.337 14.991 1.00 94.81 281 ARG A O 1
ATOM 2019 N N . TRP A 1 282 ? -13.482 1.803 16.036 1.00 95.88 282 TRP A N 1
ATOM 2020 C CA . TRP A 1 282 ? -13.872 2.515 14.830 1.00 95.88 282 TRP A CA 1
ATOM 2021 C C . TRP A 1 282 ? -14.411 3.902 15.151 1.00 95.88 282 TRP A C 1
ATOM 2023 O O . TRP A 1 282 ? -14.906 4.165 16.248 1.00 95.88 282 TRP A O 1
ATOM 2033 N N . MET A 1 283 ? -14.328 4.785 14.165 1.00 96.69 283 MET A N 1
ATOM 2034 C CA . MET A 1 283 ? -14.887 6.124 14.212 1.00 96.69 283 MET A CA 1
ATOM 2035 C C . MET A 1 283 ? -15.584 6.405 12.887 1.00 96.69 283 MET A C 1
ATOM 2037 O O . MET A 1 283 ? -14.972 6.279 11.827 1.00 96.69 283 MET A O 1
ATOM 2041 N N . ALA A 1 284 ? -16.855 6.791 12.950 1.00 97.31 284 ALA A N 1
ATOM 2042 C CA . ALA A 1 284 ? -17.639 7.196 11.793 1.00 97.31 284 ALA A CA 1
ATOM 2043 C C . ALA A 1 284 ? -18.194 8.611 12.031 1.00 97.31 284 ALA A C 1
ATOM 2045 O O . ALA A 1 284 ? -18.892 8.857 13.013 1.00 97.31 284 ALA A O 1
ATOM 2046 N N . LEU A 1 285 ? -17.883 9.570 11.160 1.00 97.31 285 LEU A N 1
ATOM 2047 C CA . LEU A 1 285 ? -18.293 10.975 11.309 1.00 97.31 285 LEU A CA 1
ATOM 2048 C C . LEU A 1 285 ? -18.867 11.513 9.999 1.00 97.31 285 LEU A C 1
ATOM 2050 O O . LEU A 1 285 ? -18.533 11.010 8.935 1.00 97.31 285 LEU A O 1
ATOM 2054 N N . GLN A 1 286 ? -19.674 12.575 10.053 1.00 97.19 286 GLN A N 1
ATOM 2055 C CA . GLN A 1 286 ? -20.058 13.378 8.876 1.00 97.19 286 GLN A CA 1
ATOM 2056 C C . GLN A 1 286 ? -20.552 12.515 7.697 1.00 97.19 286 GLN A C 1
ATOM 2058 O O . GLN A 1 286 ? -19.951 12.506 6.620 1.00 97.19 286 GLN A O 1
ATOM 2063 N N . SER A 1 287 ? -21.610 11.738 7.936 1.00 97.31 287 SER A N 1
ATOM 2064 C CA . SER A 1 287 ? -22.182 10.788 6.968 1.00 97.31 287 SER A CA 1
ATOM 2065 C C . SER A 1 287 ? -21.219 9.693 6.479 1.00 97.31 287 SER A C 1
ATOM 2067 O O . SER A 1 287 ? -21.444 9.098 5.429 1.00 97.31 287 SER A O 1
ATOM 2069 N N . GLY A 1 288 ? -20.136 9.423 7.212 1.00 97.75 288 GLY A N 1
ATOM 2070 C CA . GLY A 1 288 ? -19.259 8.281 6.966 1.00 97.75 288 GLY A CA 1
ATOM 2071 C C . GLY A 1 288 ? -19.977 6.960 7.235 1.00 97.75 288 GLY A C 1
ATOM 2072 O O . GLY A 1 288 ? -20.770 6.854 8.174 1.00 97.75 288 GLY A O 1
ATOM 2073 N N . LEU A 1 289 ? -19.691 5.952 6.418 1.00 97.56 289 LEU A N 1
ATOM 2074 C CA . LEU A 1 289 ? -20.327 4.641 6.492 1.00 97.56 289 LEU A CA 1
ATOM 2075 C C . LEU A 1 289 ? -19.288 3.545 6.734 1.00 97.56 289 LEU A C 1
ATOM 2077 O O . LEU A 1 289 ? -18.401 3.341 5.910 1.00 97.56 289 LEU A O 1
ATOM 2081 N N . VAL A 1 290 ? -19.431 2.792 7.823 1.00 97.31 290 VAL A N 1
ATOM 2082 C CA . VAL A 1 290 ? -18.629 1.591 8.090 1.00 97.31 290 VAL A CA 1
ATOM 2083 C C . VAL A 1 290 ? -19.535 0.364 8.034 1.00 97.31 290 VAL A C 1
ATOM 2085 O O . VAL A 1 290 ? -20.360 0.156 8.917 1.00 97.31 290 VAL A O 1
ATOM 2088 N N . LEU A 1 291 ? -19.374 -0.449 6.992 1.00 96.62 291 LEU A N 1
ATOM 2089 C CA . LEU A 1 291 ? -20.108 -1.695 6.789 1.00 96.62 291 LEU A CA 1
ATOM 2090 C C . LEU A 1 291 ? -19.223 -2.887 7.136 1.00 96.62 291 LEU A C 1
ATOM 2092 O O . LEU A 1 291 ? -18.309 -3.233 6.392 1.00 96.62 291 LEU A O 1
ATOM 2096 N N . THR A 1 292 ? -19.513 -3.546 8.245 1.00 94.94 292 THR A N 1
ATOM 2097 C CA . THR A 1 292 ? -18.870 -4.791 8.667 1.00 94.94 292 THR A CA 1
ATOM 2098 C C . THR A 1 292 ? -19.784 -6.002 8.524 1.00 94.94 292 THR A C 1
ATOM 2100 O O . THR A 1 292 ? -19.288 -7.123 8.508 1.00 94.94 292 THR A O 1
ATOM 2103 N N . GLY A 1 293 ? -21.107 -5.817 8.439 1.00 91.81 293 GLY A N 1
ATOM 2104 C CA . GLY A 1 293 ? -22.056 -6.939 8.400 1.00 91.81 293 GLY A CA 1
ATOM 2105 C C . GLY A 1 293 ? -21.998 -7.833 9.647 1.00 91.81 293 GLY A C 1
ATOM 2106 O O . GLY A 1 293 ? -22.450 -8.975 9.618 1.00 91.81 293 GLY A O 1
ATOM 2107 N N . ASN A 1 294 ? -21.401 -7.326 10.726 1.00 92.44 294 ASN A N 1
ATOM 2108 C CA . ASN A 1 294 ? -21.138 -8.004 11.984 1.00 92.44 294 ASN A CA 1
ATOM 2109 C C . ASN A 1 294 ? -21.414 -7.029 13.146 1.00 92.44 294 ASN A C 1
ATOM 2111 O O . ASN A 1 294 ? -21.644 -5.839 12.953 1.00 92.44 294 ASN A O 1
ATOM 2115 N N . GLY A 1 295 ? -21.409 -7.526 14.386 1.00 92.81 295 GLY A N 1
ATOM 2116 C CA . GLY A 1 295 ? -21.697 -6.690 15.558 1.00 92.81 295 GLY A CA 1
ATOM 2117 C C . GLY A 1 295 ? -20.654 -5.584 15.827 1.00 92.81 295 GLY A C 1
ATOM 2118 O O . GLY A 1 295 ? -19.529 -5.654 15.335 1.00 92.81 295 GLY A O 1
ATOM 2119 N N . PRO A 1 296 ? -20.956 -4.614 16.716 1.00 91.50 296 PRO A N 1
ATOM 2120 C CA . PRO A 1 296 ? -20.098 -3.452 17.025 1.00 91.50 296 PRO A CA 1
ATOM 2121 C C . PRO A 1 296 ? -18.706 -3.785 17.599 1.00 91.50 296 PRO A C 1
ATOM 2123 O O . PRO A 1 296 ? -17.842 -2.911 17.711 1.00 91.50 296 PRO A O 1
ATOM 2126 N N . GLY A 1 297 ? -18.475 -5.044 17.984 1.00 93.69 297 GLY A N 1
ATOM 2127 C CA . GLY A 1 297 ? -17.183 -5.574 18.427 1.00 93.69 297 GLY A CA 1
ATOM 2128 C C . GLY A 1 297 ? -16.392 -6.324 17.353 1.00 93.69 297 GLY A C 1
ATOM 2129 O O . GLY A 1 297 ? -15.439 -7.016 17.703 1.00 93.69 297 GLY A O 1
ATOM 2130 N N . PHE A 1 298 ? -16.798 -6.247 16.081 1.00 95.56 298 PHE A N 1
ATOM 2131 C CA . PHE A 1 298 ? -16.123 -6.941 14.985 1.00 95.56 298 PHE A CA 1
ATOM 2132 C C . PHE A 1 298 ? -14.682 -6.455 14.796 1.00 95.56 298 PHE A C 1
ATOM 2134 O O . PHE A 1 298 ? -13.757 -7.268 14.753 1.00 95.56 298 PHE A O 1
ATOM 2141 N N . LEU A 1 299 ? -14.490 -5.132 14.732 1.00 95.31 299 LEU A N 1
ATOM 2142 C CA . LEU A 1 299 ? -13.164 -4.539 14.577 1.00 95.31 299 LEU A CA 1
ATOM 2143 C C . LEU A 1 299 ? -12.361 -4.626 15.892 1.00 95.31 299 LEU A C 1
ATOM 2145 O O . LEU A 1 299 ? -12.934 -4.404 16.963 1.00 95.31 299 LEU A O 1
ATOM 2149 N N . PRO A 1 300 ? -11.051 -4.935 15.839 1.00 93.69 300 PRO A N 1
ATOM 2150 C CA . PRO A 1 300 ? -10.188 -5.012 17.020 1.00 93.69 300 PRO A CA 1
ATOM 2151 C C . PRO A 1 300 ? -10.093 -3.684 17.783 1.00 93.69 300 PRO A C 1
ATOM 2153 O O . PRO A 1 300 ? -10.150 -2.615 17.181 1.00 93.69 300 PRO A O 1
ATOM 2156 N N . GLY A 1 301 ? -9.932 -3.751 19.108 1.00 92.75 301 GLY A N 1
ATOM 2157 C CA . GLY A 1 301 ? -9.819 -2.582 19.988 1.00 92.75 301 GLY A CA 1
ATOM 2158 C C . GLY A 1 301 ? -10.508 -2.784 21.341 1.00 92.75 301 GLY A C 1
ATOM 2159 O O . GLY A 1 301 ? -11.435 -3.597 21.481 1.00 92.75 301 GLY A O 1
ATOM 2160 N N . THR A 1 302 ? -10.063 -2.035 22.349 1.00 93.81 302 THR A N 1
ATOM 2161 C CA . THR A 1 302 ? -10.555 -2.128 23.736 1.00 93.81 302 THR A CA 1
ATOM 2162 C C . THR A 1 302 ? -11.621 -1.089 24.080 1.00 93.81 302 THR A C 1
ATOM 2164 O O . THR A 1 302 ? -12.341 -1.273 25.058 1.00 93.81 302 THR A O 1
ATOM 2167 N N . ILE A 1 303 ? -11.751 -0.027 23.284 1.00 95.19 303 ILE A N 1
ATOM 2168 C CA . ILE A 1 303 ? -12.725 1.055 23.452 1.00 95.19 303 ILE A CA 1
ATOM 2169 C C . ILE A 1 303 ? -13.793 0.925 22.361 1.00 95.19 303 ILE A C 1
ATOM 2171 O O . ILE A 1 303 ? -13.480 0.742 21.181 1.00 95.19 303 ILE A O 1
ATOM 2175 N N . GLU A 1 304 ? -15.060 1.001 22.764 1.00 95.88 304 GLU A N 1
ATOM 2176 C CA . GLU A 1 304 ? -16.207 0.966 21.854 1.00 95.88 304 GLU A CA 1
ATOM 2177 C C . GLU A 1 304 ? -16.141 2.099 20.829 1.00 95.88 304 GLU A C 1
ATOM 2179 O O . GLU A 1 304 ? -15.781 3.220 21.174 1.00 95.88 304 GLU A O 1
ATOM 2184 N N . GLY A 1 305 ? -16.474 1.800 19.571 1.00 95.81 305 GLY A N 1
ATOM 2185 C CA . GLY A 1 305 ? -16.454 2.794 18.503 1.00 95.81 305 GLY A CA 1
ATOM 2186 C C . GLY A 1 305 ? -17.524 3.878 18.651 1.00 95.81 305 GLY A C 1
ATOM 2187 O O . GLY A 1 305 ? -18.439 3.772 19.464 1.00 95.81 305 GLY A O 1
ATOM 2188 N N . THR A 1 306 ? -17.401 4.943 17.859 1.00 96.81 306 THR A N 1
ATOM 2189 C CA . THR A 1 306 ? -18.309 6.098 17.928 1.00 96.81 306 THR A CA 1
ATOM 2190 C C . THR A 1 306 ? -18.793 6.543 16.554 1.00 96.81 306 THR A C 1
ATOM 2192 O O . THR A 1 306 ? -18.021 6.583 15.592 1.00 96.81 306 THR A O 1
ATOM 2195 N N . ALA A 1 307 ? -20.076 6.902 16.477 1.00 96.75 307 ALA A N 1
ATOM 2196 C CA . ALA A 1 307 ? -20.720 7.467 15.298 1.00 96.75 307 ALA A CA 1
ATOM 2197 C C . ALA A 1 307 ? -21.305 8.849 15.620 1.00 96.75 307 ALA A C 1
ATOM 2199 O O . ALA A 1 307 ? -21.906 9.040 16.678 1.00 96.75 307 ALA A O 1
ATOM 2200 N N . SER A 1 308 ? -21.187 9.817 14.708 1.00 97.06 308 SER A N 1
ATOM 2201 C CA . SER A 1 308 ? -21.889 11.102 14.839 1.00 97.06 308 SER A CA 1
ATOM 2202 C C . SER A 1 308 ? -22.209 11.751 13.492 1.00 97.06 308 SER A C 1
ATOM 2204 O O . SER A 1 308 ? -21.673 11.371 12.453 1.00 97.06 308 SER A O 1
ATOM 2206 N N . SER A 1 309 ? -23.058 12.784 13.509 1.00 96.44 309 SE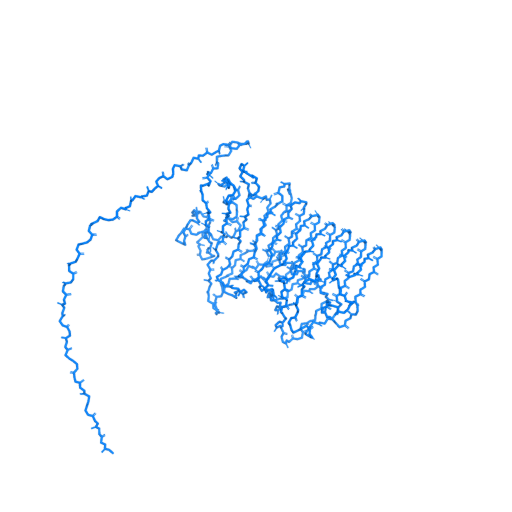R A N 1
ATOM 2207 C CA . SER A 1 309 ? -23.339 13.630 12.336 1.00 96.44 309 SER A CA 1
ATOM 2208 C C . SER A 1 309 ? -23.822 12.831 11.116 1.00 96.44 309 SER A C 1
ATOM 2210 O O . SER A 1 309 ? -23.267 12.951 10.027 1.00 96.44 309 SER A O 1
ATOM 2212 N N . GLY A 1 310 ? -24.818 11.962 11.321 1.00 95.31 310 GLY A N 1
ATOM 2213 C CA . GLY A 1 310 ? -25.404 11.127 10.264 1.00 95.31 310 GLY A CA 1
ATOM 2214 C C . GLY A 1 310 ? -24.562 9.917 9.847 1.00 95.31 310 GLY A C 1
ATOM 2215 O O . GLY A 1 310 ? -24.971 9.184 8.951 1.00 95.31 310 GLY A O 1
ATOM 2216 N N . ALA A 1 311 ? -23.406 9.699 10.478 1.00 96.56 311 ALA A N 1
ATOM 2217 C CA . ALA A 1 311 ? -22.573 8.535 10.222 1.00 96.56 311 ALA A CA 1
ATOM 2218 C C . ALA A 1 311 ? -23.207 7.235 10.731 1.00 96.56 311 ALA A C 1
ATOM 2220 O O . ALA A 1 311 ? -24.017 7.244 11.660 1.00 96.56 311 ALA A O 1
ATOM 2221 N N . GLN A 1 312 ? -22.813 6.118 10.124 1.00 96.31 312 GLN A N 1
ATOM 2222 C CA . GLN A 1 312 ? -23.395 4.804 10.382 1.00 96.31 312 GLN A CA 1
ATOM 2223 C C . GLN A 1 312 ? -22.313 3.736 10.540 1.00 96.31 312 GLN A C 1
ATOM 2225 O O . GLN A 1 312 ? -21.286 3.756 9.858 1.00 96.31 312 GLN A O 1
ATOM 2230 N N . TYR A 1 313 ? -22.594 2.782 11.423 1.00 96.50 313 TYR A N 1
ATOM 2231 C CA . TYR A 1 313 ? -21.872 1.525 11.560 1.00 96.50 313 TYR A CA 1
ATOM 2232 C C . TYR A 1 313 ? -22.891 0.389 11.517 1.00 96.50 313 TYR A C 1
ATOM 2234 O O . TYR A 1 313 ? -23.861 0.425 12.280 1.00 96.50 313 TYR A O 1
ATOM 2242 N N . SER A 1 314 ? -22.688 -0.602 10.649 1.00 94.19 314 SER A N 1
ATOM 2243 C CA . SER A 1 314 ? -23.570 -1.776 10.543 1.00 94.19 314 SER A CA 1
ATOM 2244 C C . SER A 1 314 ? -22.844 -3.035 10.110 1.00 94.19 314 SER A C 1
ATOM 2246 O O . SER A 1 314 ? -21.899 -2.911 9.303 1.00 94.19 314 SER A O 1
#

pLDDT: mean 87.81, std 16.22, range [39.88, 98.81]

Sequence (314 aa):
MSELPYPRHAPLSRRRLLHMATGASAALLGSQLSRSALAGGASRMLLDSRLTLFVDASMPDDSADGLTWMTAKRTVGAAYRLAANGYDLQGFGVTIRLSPGTASDPKVYESFVTTQGCVGQAGFGSVVITGDAPNSPNVVIDGGGGDAIQLGAGTAGGPQLTVTSLTIRSPNASGVVAYGNGTGATVSQVAFDGDFAGAHIKCAHGAEIGAQGLILIKGNSVLSHVLAETNGRFVADNHVTLAFENASGTKWTLAGWCCTNASMYLGGMTFINKERATGLRWMALQSGLVLTGNGPGFLPGTIEGTASSGAQYS

Secondary structure (DSSP, 8-state):
--PPPPPPPPPPP--------------------PEEE-TTS-EEEEPSS-EEEEE-TTSS-S-S-SSSGGG-BS-HHHHHHHHHHHEE-TT--EEEEEPP--SSSPEEEE-EEE-S--EETTEEPPEEEE-SSTT-TTEEEE-TTS-SEEE-SS-SS--EEEEEEEEEE-TTS-SEEEESTT-EEEEEEEEE-S-BSSEEEEEETT-EEEEEEEEEE-S-BSSEEEEEETT-EEEEEEEEEEEE---S-----EEEEEETT-EEE-TT-EEESGGG--SEEEEEETT-EEE-SS-TTSS--SB--EE-TT-EE-

Radius of gyration: 24.45 Å; chains: 1; bounding box: 69×65×59 Å

InterPro domains:
  IPR006311 Twin-arginine translocation pathway, signal sequence [PS51318] (1-39)
  IPR011050 Pectin lyase fold/virulence factor [SSF51126] (51-231)